Protein AF-A0AB73AG73-F1 (afdb_monomer_lite)

Secondary structure (DSSP, 8-state):
--GGGGTTTHHHHHHHHHHGGG-S--STTTSHHHHHHHHHHHHHHHT-HHHHHHHHHHHHHHHHT--TT---STTTSHHHHHHHHHHHHHTT-S--S-HHHHTHHHHHHHHTS-GGG-----TTTSHHHHHHHHHHHHHH-SS-S--HHHHHHHHHHHHHS-GGG--HHHHHHHHHHHHHHTT---------GGGG--HHHHTT---S----SSSSHHHHHHHHHH-

Radius of gyration: 17.88 Å; chains: 1; bounding box: 46×40×46 Å

InterPro domains:
  IPR007822 Lanthionine synthetase C-like [PF05147] (24-173)

Sequence (227 aa):
MDNSFYLEDAEIIKQLFLKSPHLQSNSLYKGKMGIVLFLYEFANLTQNDAFKRFASFLLDLLWEDIEMDSPINLALGLSGIGVGIELLSQRKFIDCNNTSELCFELNNQIMTQNIYRLTDYTFETGLSGIIYYVLIHIKNNRHHSFDKVFLSEIFEKCIQIDQAKLNEISKFYISYYLDYFKGEKNNNLNPQLSHFINKKSVKNLKSMDDMGLYEGIVGYLYLKYFL

Foldseek 3Di:
DDPVPCPVCVVLVVCCLVCQLVDLALACFFHLLVQLLLLLVVCVVVVPCVSLVSSVVSLVSSVVNDDLPAQCACGRGLLVSLVSLLSCVVVVSDPDPASQVVCQVSQVSSLVDQLLPFPDLDCGRGDLVNLLSVVSNVVSHVDHNDDPVSLVSLLVNLVPDDLVPDDPSSNVSSVVSNCVVVVNDDDDDDDDLLVQAPPVQLVVPPDQPGPTCHRHPSVVVCVVRPD

Structure (mmCIF, N/CA/C/O backbone):
data_AF-A0AB73AG73-F1
#
_entry.id   AF-A0AB73AG73-F1
#
loop_
_atom_site.group_PDB
_atom_site.id
_atom_site.type_symbol
_atom_site.label_atom_id
_atom_site.label_alt_id
_atom_site.label_comp_id
_atom_site.label_asym_id
_atom_site.label_entity_id
_atom_site.label_seq_id
_atom_site.pdbx_PDB_ins_code
_atom_site.Cartn_x
_atom_site.Cartn_y
_atom_site.Cartn_z
_atom_site.occupancy
_atom_site.B_iso_or_equiv
_atom_site.auth_seq_id
_atom_site.auth_comp_id
_atom_site.auth_asym_id
_atom_site.auth_atom_id
_atom_site.pdbx_PDB_model_num
ATOM 1 N N . MET A 1 1 ? 26.946 6.208 -16.325 1.00 49.31 1 MET A N 1
ATOM 2 C CA . MET A 1 1 ? 26.709 4.860 -15.769 1.00 49.31 1 MET A CA 1
ATOM 3 C C . MET A 1 1 ? 26.619 3.898 -16.933 1.00 49.31 1 MET A C 1
ATOM 5 O O . MET A 1 1 ? 26.121 4.294 -17.979 1.00 49.31 1 MET A O 1
ATOM 9 N N . ASP A 1 2 ? 27.203 2.716 -16.784 1.00 45.41 2 ASP A N 1
ATOM 10 C CA . ASP A 1 2 ? 27.385 1.751 -17.865 1.00 45.41 2 ASP A CA 1
ATOM 11 C C . ASP A 1 2 ? 26.035 1.116 -18.253 1.00 45.41 2 ASP A C 1
ATOM 13 O O . ASP A 1 2 ? 25.308 0.621 -17.392 1.00 45.41 2 ASP A O 1
ATOM 17 N N . ASN A 1 3 ? 25.675 1.150 -19.541 1.00 51.56 3 ASN A N 1
ATOM 18 C CA . ASN A 1 3 ? 24.404 0.613 -20.065 1.00 51.56 3 ASN A CA 1
ATOM 19 C C . ASN A 1 3 ? 24.296 -0.922 -19.934 1.00 51.56 3 ASN A C 1
ATOM 21 O O . ASN A 1 3 ? 23.278 -1.507 -20.297 1.00 51.56 3 ASN A O 1
ATOM 25 N N . SER A 1 4 ? 25.335 -1.576 -19.412 1.00 56.31 4 SER A N 1
ATOM 26 C CA . SER A 1 4 ? 25.414 -3.015 -19.166 1.00 56.31 4 SER A CA 1
ATOM 27 C C . SER A 1 4 ? 24.500 -3.505 -18.031 1.00 56.31 4 SER A C 1
ATOM 29 O O . SER A 1 4 ? 24.137 -4.678 -18.010 1.00 56.31 4 SER A O 1
ATOM 31 N N . PHE A 1 5 ? 24.071 -2.617 -17.126 1.00 56.50 5 PHE A N 1
ATOM 32 C CA . PHE A 1 5 ? 23.421 -2.975 -15.858 1.00 56.50 5 PHE A CA 1
ATOM 33 C C . PHE A 1 5 ? 21.995 -3.553 -15.974 1.00 56.50 5 PHE A C 1
ATOM 35 O O . PHE A 1 5 ? 21.602 -4.362 -15.143 1.00 56.50 5 PHE A O 1
ATOM 42 N N . TYR A 1 6 ? 21.222 -3.180 -17.002 1.00 62.97 6 TYR A N 1
ATOM 43 C CA . TYR A 1 6 ? 19.853 -3.685 -17.222 1.00 62.97 6 TYR A CA 1
ATOM 44 C C . TYR A 1 6 ? 19.747 -4.695 -18.373 1.00 62.97 6 TYR A C 1
ATOM 46 O O . TYR A 1 6 ? 18.656 -5.192 -18.636 1.00 62.97 6 TYR A O 1
ATOM 54 N N . LEU A 1 7 ? 20.850 -5.023 -19.064 1.00 61.94 7 LEU A N 1
ATOM 55 C CA . LEU A 1 7 ? 20.829 -6.004 -20.159 1.00 61.94 7 LEU A CA 1
ATOM 56 C C . LEU A 1 7 ? 20.411 -7.398 -19.672 1.00 61.94 7 LEU A C 1
ATOM 58 O O . LEU A 1 7 ? 19.708 -8.101 -20.393 1.00 61.94 7 LEU A O 1
ATOM 62 N N . GLU A 1 8 ? 20.788 -7.770 -18.445 1.00 72.56 8 GLU A N 1
ATOM 63 C CA . GLU A 1 8 ? 20.426 -9.064 -17.851 1.00 72.56 8 GLU A CA 1
ATOM 64 C C . GLU A 1 8 ? 18.918 -9.205 -17.609 1.00 72.56 8 GLU A C 1
ATOM 66 O O . GLU A 1 8 ? 18.360 -10.277 -17.825 1.00 72.56 8 GLU A O 1
ATOM 71 N N . ASP A 1 9 ? 18.247 -8.116 -17.219 1.00 85.38 9 ASP A N 1
ATOM 72 C CA . ASP A 1 9 ? 16.807 -8.111 -16.929 1.00 85.38 9 ASP A CA 1
ATOM 73 C C . ASP A 1 9 ? 15.985 -7.451 -18.049 1.00 85.38 9 ASP A C 1
ATOM 75 O O . ASP A 1 9 ? 14.794 -7.189 -17.873 1.00 85.38 9 ASP A O 1
ATOM 79 N N . ALA A 1 10 ? 16.588 -7.180 -19.212 1.00 84.94 10 ALA A N 1
ATOM 80 C CA . ALA A 1 10 ? 15.948 -6.441 -20.300 1.00 84.94 10 ALA A CA 1
ATOM 81 C C . ALA A 1 10 ? 14.655 -7.115 -20.778 1.00 84.94 10 ALA A C 1
ATOM 83 O O . ALA A 1 10 ? 13.670 -6.435 -21.064 1.00 84.94 10 ALA A O 1
ATOM 84 N N . GLU A 1 11 ? 14.629 -8.450 -20.817 1.00 87.25 11 GLU A N 1
ATOM 85 C CA . GLU A 1 11 ? 13.427 -9.204 -21.180 1.00 87.25 11 GLU A CA 1
ATOM 86 C C . GLU A 1 11 ? 12.342 -9.103 -20.096 1.00 87.25 11 GLU A C 1
ATOM 88 O O . GLU A 1 11 ? 11.171 -8.929 -20.422 1.00 87.25 11 GLU A O 1
ATOM 93 N N . ILE A 1 12 ? 12.716 -9.118 -18.812 1.00 89.06 12 ILE A N 1
ATOM 94 C CA . ILE A 1 12 ? 11.774 -8.949 -17.693 1.00 89.06 12 ILE A CA 1
ATOM 95 C C . ILE A 1 12 ? 11.160 -7.546 -17.733 1.00 89.06 12 ILE A C 1
ATOM 97 O O . ILE A 1 12 ? 9.942 -7.391 -17.651 1.00 89.06 12 ILE A O 1
ATOM 101 N N . ILE A 1 13 ? 11.994 -6.521 -17.915 1.00 90.56 13 ILE A N 1
ATOM 102 C CA . ILE A 1 13 ? 11.563 -5.125 -18.033 1.00 90.56 13 ILE A CA 1
ATOM 103 C C . ILE A 1 13 ? 10.651 -4.954 -19.253 1.00 90.56 13 ILE A C 1
ATOM 105 O O . ILE A 1 13 ? 9.591 -4.341 -19.154 1.00 90.56 13 ILE A O 1
ATOM 109 N N . LYS A 1 14 ? 11.008 -5.543 -20.398 1.00 90.31 14 LYS A N 1
ATOM 110 C CA . LYS A 1 14 ? 10.166 -5.529 -21.598 1.00 90.31 14 LYS A CA 1
ATOM 111 C C . LYS A 1 14 ? 8.811 -6.191 -21.347 1.00 90.31 14 LYS A C 1
ATOM 113 O O . LYS A 1 14 ? 7.788 -5.640 -21.745 1.00 90.31 14 LYS A O 1
ATOM 118 N N . GLN A 1 15 ? 8.772 -7.341 -20.676 1.00 90.19 15 GLN A N 1
ATOM 119 C CA . GLN A 1 15 ? 7.507 -7.987 -20.322 1.00 90.19 15 GLN A CA 1
ATOM 120 C C . GLN A 1 15 ? 6.671 -7.137 -19.370 1.00 90.19 15 GLN A C 1
ATOM 122 O O . GLN A 1 15 ? 5.459 -7.058 -19.552 1.00 90.19 15 GLN A O 1
ATOM 127 N N . LEU A 1 16 ? 7.303 -6.463 -18.408 1.00 91.94 16 LEU A N 1
ATOM 128 C CA . LEU A 1 16 ? 6.627 -5.523 -17.523 1.00 91.94 16 LEU A CA 1
ATOM 129 C C . LEU A 1 16 ? 5.984 -4.385 -18.327 1.00 91.94 16 LEU A C 1
ATOM 131 O O . LEU A 1 16 ? 4.817 -4.080 -18.102 1.00 91.94 16 LEU A O 1
ATOM 135 N N . PHE A 1 17 ? 6.673 -3.827 -19.326 1.00 93.12 17 PHE A N 1
ATOM 136 C CA . PHE A 1 17 ? 6.106 -2.807 -20.219 1.00 93.12 17 PHE A CA 1
ATOM 137 C C . PHE A 1 17 ? 4.923 -3.324 -21.045 1.00 93.12 17 PHE A C 1
ATOM 139 O O . PHE A 1 17 ? 3.929 -2.626 -21.209 1.00 93.12 17 PHE A O 1
ATOM 146 N N . LEU A 1 18 ? 5.018 -4.551 -21.559 1.00 93.31 18 LEU A N 1
ATOM 147 C CA . LEU A 1 18 ? 3.980 -5.133 -22.411 1.00 93.31 18 LEU A CA 1
ATOM 148 C C . LEU A 1 18 ? 2.738 -5.569 -21.628 1.00 93.31 18 LEU A C 1
ATOM 150 O O . LEU A 1 18 ? 1.628 -5.457 -22.135 1.00 93.31 18 LEU A O 1
ATOM 154 N N . LYS A 1 19 ? 2.911 -6.105 -20.417 1.00 93.62 19 LYS A N 1
ATOM 155 C CA . LYS A 1 19 ? 1.828 -6.747 -19.662 1.00 93.62 19 LYS A CA 1
ATOM 156 C C . LYS A 1 19 ? 1.176 -5.820 -18.630 1.00 93.62 19 LYS A C 1
ATOM 158 O O . LYS A 1 19 ? -0.009 -5.988 -18.355 1.00 93.62 19 LYS A O 1
ATOM 163 N N . SER A 1 20 ? 1.907 -4.857 -18.058 1.00 95.06 20 SER A N 1
ATOM 164 C CA . SER A 1 20 ? 1.375 -3.992 -16.988 1.00 95.06 20 SER A CA 1
ATOM 165 C C . SER A 1 20 ? 0.158 -3.137 -17.373 1.00 95.06 20 SER A C 1
ATOM 167 O O . SER A 1 20 ? -0.729 -3.028 -16.524 1.00 95.06 20 SER A O 1
ATOM 169 N N . PRO A 1 21 ? 0.009 -2.611 -18.611 1.00 95.69 21 PRO A N 1
ATOM 170 C CA . PRO A 1 21 ? -1.198 -1.867 -18.982 1.00 95.69 21 PRO A CA 1
ATOM 171 C C . PRO A 1 21 ? -2.462 -2.736 -18.966 1.00 95.69 21 PRO A C 1
ATOM 173 O O . PRO A 1 21 ? -3.561 -2.225 -18.802 1.00 95.69 21 PRO A O 1
ATOM 176 N N . HIS A 1 22 ? -2.308 -4.056 -19.109 1.00 94.00 22 HIS A N 1
ATOM 177 C CA . HIS A 1 22 ? -3.404 -5.025 -19.147 1.00 94.00 22 HIS A CA 1
ATOM 178 C C . HIS A 1 22 ? -3.679 -5.686 -17.789 1.00 94.00 22 HIS A C 1
ATOM 180 O O . HIS A 1 22 ? -4.488 -6.612 -17.704 1.00 94.00 22 HIS A O 1
ATOM 186 N N . LEU A 1 23 ? -3.003 -5.253 -16.719 1.00 93.00 23 LEU A N 1
ATOM 187 C CA . LEU A 1 23 ? -3.296 -5.740 -15.377 1.00 93.00 23 LEU A CA 1
ATOM 188 C C . LEU A 1 23 ? -4.670 -5.256 -14.917 1.00 93.00 23 LEU A C 1
ATOM 190 O O . LEU A 1 23 ? -4.944 -4.060 -14.905 1.00 93.00 23 LEU A O 1
ATOM 194 N N . GLN A 1 24 ? -5.496 -6.198 -14.464 1.00 90.94 24 GLN A N 1
ATOM 195 C CA . GLN A 1 24 ? -6.798 -5.886 -13.871 1.00 90.94 24 GLN A CA 1
ATOM 196 C C . GLN A 1 24 ? -6.657 -5.207 -12.505 1.00 90.94 24 GLN A C 1
ATOM 198 O O . GLN A 1 24 ? -7.443 -4.338 -12.159 1.00 90.94 24 GLN A O 1
ATOM 203 N N . SER A 1 25 ? -5.649 -5.592 -11.716 1.00 93.12 25 SER A N 1
ATOM 204 C CA . SER A 1 25 ? -5.441 -4.995 -10.397 1.00 93.12 25 SER A CA 1
ATOM 205 C C . SER A 1 25 ? -4.722 -3.652 -10.499 1.00 93.12 25 SER A C 1
ATOM 207 O O . SER A 1 25 ? -3.644 -3.550 -11.089 1.00 93.12 25 SER A O 1
ATOM 209 N N . ASN A 1 26 ? -5.262 -2.651 -9.811 1.00 95.50 26 ASN A N 1
ATOM 210 C CA . ASN A 1 26 ? -4.639 -1.343 -9.595 1.00 95.50 26 ASN A CA 1
ATOM 211 C C . ASN A 1 26 ? -3.872 -1.251 -8.269 1.00 95.50 26 ASN A C 1
ATOM 213 O O . ASN A 1 26 ? -3.260 -0.233 -7.957 1.00 95.50 26 ASN A O 1
ATOM 217 N N . SER A 1 27 ? -3.877 -2.319 -7.477 1.00 96.50 27 SER A N 1
ATOM 218 C CA . SER A 1 27 ? -3.423 -2.264 -6.096 1.00 96.50 27 SER A CA 1
ATOM 219 C C . SER A 1 27 ? -1.917 -2.098 -5.899 1.00 96.50 27 SER A C 1
ATOM 221 O O . SER A 1 27 ? -1.105 -2.339 -6.793 1.00 96.50 27 SER A O 1
ATOM 223 N N . LEU A 1 28 ? -1.533 -1.767 -4.663 1.00 97.75 28 LEU A N 1
ATOM 224 C CA . LEU A 1 28 ? -0.135 -1.656 -4.253 1.00 97.75 28 LEU A CA 1
ATOM 225 C C . LEU A 1 28 ? 0.618 -2.992 -4.357 1.00 97.75 28 LEU A C 1
ATOM 227 O O . LEU A 1 28 ? 1.726 -3.029 -4.883 1.00 97.75 28 LEU A O 1
ATOM 231 N N . TYR A 1 29 ? 0.043 -4.096 -3.861 1.00 97.31 29 TYR A N 1
ATOM 232 C CA . TYR A 1 29 ? 0.787 -5.360 -3.742 1.00 97.31 29 TYR A CA 1
ATOM 233 C C . TYR A 1 29 ? 0.864 -6.145 -5.045 1.00 97.31 29 TYR A C 1
ATOM 235 O O . TYR A 1 29 ? 1.877 -6.799 -5.292 1.00 97.31 29 TYR A O 1
ATOM 243 N N . LYS A 1 30 ? -0.202 -6.122 -5.851 1.00 95.38 30 LYS A N 1
ATOM 244 C CA . LYS A 1 30 ? -0.359 -6.999 -7.023 1.00 95.38 30 LYS A CA 1
ATOM 245 C C . LYS A 1 30 ? -0.744 -6.258 -8.302 1.00 95.38 30 LYS A C 1
ATOM 247 O O . LYS A 1 30 ? -1.036 -6.904 -9.302 1.00 95.38 30 LYS A O 1
ATOM 252 N N . GLY A 1 31 ? -0.799 -4.932 -8.265 1.00 95.50 31 GLY A N 1
ATOM 253 C CA . GLY A 1 31 ? -1.341 -4.134 -9.352 1.00 95.50 31 GLY A CA 1
ATOM 254 C C . GLY A 1 31 ? -0.420 -3.037 -9.859 1.00 95.50 31 GLY A C 1
ATOM 255 O O . GLY A 1 31 ? 0.759 -2.952 -9.497 1.00 95.50 31 GLY A O 1
ATOM 256 N N . LYS A 1 32 ? -0.998 -2.193 -10.720 1.00 97.25 32 LYS A N 1
ATOM 257 C CA . LYS A 1 32 ? -0.298 -1.103 -11.411 1.00 97.25 32 LYS A CA 1
ATOM 258 C C . LYS A 1 32 ? 0.430 -0.161 -10.438 1.00 97.25 32 LYS A C 1
ATOM 260 O O . LYS A 1 32 ? 1.557 0.217 -10.734 1.00 97.25 32 LYS A O 1
ATOM 265 N N . MET A 1 33 ? -0.121 0.143 -9.253 1.00 97.75 33 MET A N 1
ATOM 266 C CA . MET A 1 33 ? 0.516 1.072 -8.301 1.00 97.75 33 MET A CA 1
ATOM 267 C C . MET A 1 33 ? 1.915 0.617 -7.854 1.00 97.75 33 MET A C 1
ATOM 269 O O . MET A 1 33 ? 2.854 1.412 -7.835 1.00 97.75 33 MET A O 1
ATOM 273 N N . GLY A 1 34 ? 2.087 -0.668 -7.527 1.00 97.81 34 GLY A N 1
ATOM 274 C CA . GLY A 1 34 ? 3.399 -1.198 -7.142 1.00 97.81 34 GLY A CA 1
ATOM 275 C C . GLY A 1 34 ? 4.435 -1.078 -8.266 1.00 97.81 34 GLY A C 1
ATOM 276 O O . GLY A 1 34 ? 5.589 -0.721 -8.022 1.00 97.81 34 GLY A O 1
ATOM 277 N N . ILE A 1 35 ? 3.998 -1.312 -9.508 1.00 97.62 35 ILE A N 1
ATOM 278 C CA . ILE A 1 35 ? 4.816 -1.163 -10.718 1.00 97.62 35 ILE A CA 1
ATOM 279 C C . ILE A 1 35 ? 5.187 0.306 -10.952 1.00 97.62 35 ILE A C 1
ATOM 281 O O . ILE A 1 35 ? 6.353 0.599 -11.205 1.00 97.62 35 ILE A O 1
ATOM 285 N N . VAL A 1 36 ? 4.226 1.227 -10.828 1.00 98.19 36 VAL A N 1
ATOM 286 C CA . VAL A 1 36 ? 4.437 2.677 -10.965 1.00 98.19 36 VAL A CA 1
ATOM 287 C C . VAL A 1 36 ? 5.522 3.156 -10.001 1.00 98.19 36 VAL A C 1
ATOM 289 O O . VAL A 1 36 ? 6.481 3.802 -10.426 1.00 98.19 36 VAL A O 1
ATOM 292 N N . LEU A 1 37 ? 5.415 2.790 -8.720 1.00 97.94 37 LEU A N 1
ATOM 293 C CA . LEU A 1 37 ? 6.388 3.168 -7.691 1.00 97.94 37 LEU A CA 1
ATOM 294 C C . LEU A 1 37 ? 7.799 2.674 -8.031 1.00 97.94 37 LEU A C 1
ATOM 296 O O . LEU A 1 37 ? 8.758 3.441 -7.955 1.00 97.94 37 LEU A O 1
ATOM 300 N N . PHE A 1 38 ? 7.924 1.416 -8.460 1.00 97.19 38 PHE A N 1
ATOM 301 C CA . PHE A 1 38 ? 9.202 0.870 -8.908 1.00 97.19 38 PHE A CA 1
ATOM 302 C C . PHE A 1 38 ? 9.748 1.601 -10.137 1.00 97.19 38 PHE A C 1
ATOM 304 O O . PHE A 1 38 ? 10.923 1.952 -10.156 1.00 97.19 38 PHE A O 1
ATOM 311 N N . LEU A 1 39 ? 8.922 1.848 -11.157 1.00 97.12 39 LEU A N 1
ATOM 312 C CA . LEU A 1 39 ? 9.369 2.473 -12.402 1.00 97.12 39 LEU A CA 1
ATOM 313 C C . LEU A 1 39 ? 9.855 3.907 -12.198 1.00 97.12 39 LEU A C 1
ATOM 315 O O . LEU A 1 39 ? 10.822 4.296 -12.847 1.00 97.12 39 LEU A O 1
ATOM 319 N N . TYR A 1 40 ? 9.244 4.681 -11.298 1.00 97.50 40 TYR A N 1
ATOM 320 C CA . TYR A 1 40 ? 9.758 6.008 -10.954 1.00 97.50 40 TYR A CA 1
ATOM 321 C C . TYR A 1 40 ? 11.119 5.941 -10.252 1.00 97.50 40 TYR A C 1
ATOM 323 O O . TYR A 1 40 ? 12.041 6.659 -10.648 1.00 97.50 40 TYR A O 1
ATOM 331 N N . GLU A 1 41 ? 11.281 5.053 -9.265 1.00 95.69 41 GLU A N 1
ATOM 332 C CA . GLU A 1 41 ? 12.579 4.835 -8.607 1.00 95.69 41 GLU A CA 1
ATOM 333 C C . GLU A 1 41 ? 13.628 4.353 -9.629 1.00 95.69 41 GLU A C 1
ATOM 335 O O . GLU A 1 41 ? 14.764 4.830 -9.648 1.00 95.69 41 GLU A O 1
ATOM 340 N N . PHE A 1 42 ? 13.243 3.464 -10.550 1.00 94.56 42 PHE A N 1
ATOM 341 C CA . PHE A 1 42 ? 14.119 2.930 -11.593 1.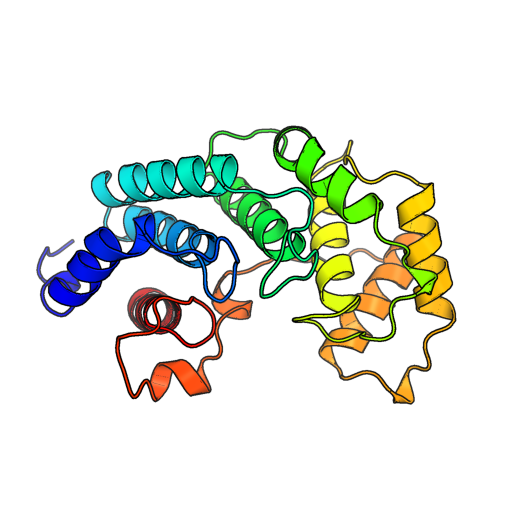00 94.56 42 PHE A CA 1
ATOM 342 C C . PHE A 1 42 ? 14.486 3.970 -12.655 1.00 94.56 42 PHE A C 1
ATOM 344 O O . PHE A 1 42 ? 15.636 4.025 -13.096 1.00 94.56 42 PHE A O 1
ATOM 351 N N . ALA A 1 43 ? 13.556 4.852 -13.025 1.00 94.94 43 ALA A N 1
ATOM 352 C CA . ALA A 1 43 ? 13.829 5.999 -13.885 1.00 94.94 43 ALA A CA 1
ATOM 353 C C . ALA A 1 43 ? 14.867 6.926 -13.249 1.00 94.94 43 ALA A C 1
ATOM 355 O O . ALA A 1 43 ? 15.805 7.355 -13.918 1.00 94.94 43 ALA A O 1
ATOM 356 N N . ASN A 1 44 ? 14.733 7.191 -11.947 1.00 94.12 44 ASN A N 1
ATOM 357 C CA . ASN A 1 44 ? 15.677 8.014 -11.201 1.00 94.12 44 ASN A CA 1
ATOM 358 C C . ASN A 1 44 ? 17.053 7.338 -11.065 1.00 94.12 44 ASN A C 1
ATOM 360 O O . ASN A 1 44 ? 18.079 7.998 -11.195 1.00 94.12 44 ASN A O 1
ATOM 364 N N . LEU A 1 45 ? 17.107 6.019 -10.867 1.00 93.50 45 LEU A N 1
ATOM 365 C CA . LEU A 1 45 ? 18.373 5.280 -10.835 1.00 93.50 45 LEU A CA 1
ATOM 366 C C . LEU A 1 45 ? 19.095 5.316 -12.191 1.00 93.50 45 LEU A C 1
ATOM 368 O O . LEU A 1 45 ? 20.294 5.573 -12.257 1.00 93.50 45 LEU A O 1
ATOM 372 N N . THR A 1 46 ? 18.364 5.050 -13.274 1.00 91.62 46 THR A N 1
ATOM 373 C CA . THR A 1 46 ? 18.928 4.902 -14.627 1.00 91.62 46 THR A CA 1
ATOM 374 C C . THR A 1 46 ? 19.069 6.220 -15.385 1.00 91.62 46 THR A C 1
ATOM 376 O O . THR A 1 46 ? 19.719 6.247 -16.429 1.00 91.62 46 THR A O 1
ATOM 379 N N . GLN A 1 47 ? 18.468 7.303 -14.879 1.00 92.88 47 GLN A N 1
ATOM 380 C CA . GLN A 1 47 ? 18.349 8.597 -15.562 1.00 92.88 47 GLN A CA 1
ATOM 381 C C . GLN A 1 47 ? 17.711 8.467 -16.957 1.00 92.88 47 GLN A C 1
ATOM 383 O O . GLN A 1 47 ? 18.060 9.186 -17.893 1.00 92.88 47 GLN A O 1
ATOM 388 N N . ASN A 1 48 ? 16.780 7.518 -17.109 1.00 91.00 48 ASN A N 1
ATOM 389 C CA . ASN A 1 48 ? 16.089 7.256 -18.365 1.00 91.00 48 ASN A CA 1
ATOM 390 C C . ASN A 1 48 ? 14.612 7.659 -18.272 1.00 91.00 48 ASN A C 1
ATOM 392 O O . ASN A 1 48 ? 13.777 6.961 -17.689 1.00 91.00 48 ASN A O 1
ATOM 396 N N . ASP A 1 49 ? 14.286 8.766 -18.937 1.00 92.88 49 ASP A N 1
ATOM 397 C CA . ASP A 1 49 ? 12.938 9.335 -18.979 1.00 92.88 49 ASP A CA 1
ATOM 398 C C . ASP A 1 49 ? 11.879 8.407 -19.585 1.00 92.88 49 ASP A C 1
ATOM 400 O O . ASP A 1 49 ? 10.688 8.623 -19.361 1.00 92.88 49 ASP A O 1
ATOM 404 N N . ALA A 1 50 ? 12.256 7.378 -20.351 1.00 93.38 50 ALA A N 1
ATOM 405 C CA . ALA A 1 50 ? 11.286 6.422 -20.878 1.00 93.38 50 ALA A CA 1
ATOM 406 C C . ALA A 1 50 ? 10.558 5.678 -19.748 1.00 93.38 50 ALA A C 1
ATOM 408 O O . ALA A 1 50 ? 9.340 5.524 -19.820 1.00 93.38 50 ALA A O 1
ATOM 409 N N . PHE A 1 51 ? 11.273 5.295 -18.682 1.00 95.62 51 PHE A N 1
ATOM 410 C CA . PHE A 1 51 ? 10.663 4.673 -17.503 1.00 95.62 51 PHE A CA 1
ATOM 411 C C . PHE A 1 51 ? 9.734 5.643 -16.780 1.00 95.62 51 PHE A C 1
ATOM 413 O O . PHE A 1 51 ? 8.627 5.259 -16.418 1.00 95.62 51 PHE A O 1
ATOM 420 N N . LYS A 1 52 ? 10.136 6.914 -16.647 1.00 96.00 52 LYS A N 1
ATOM 421 C CA . LYS A 1 52 ? 9.305 7.954 -16.028 1.00 96.00 52 LYS A CA 1
ATOM 422 C C . LYS A 1 52 ? 8.010 8.182 -16.812 1.00 96.00 52 LYS A C 1
ATOM 424 O O . LYS A 1 52 ? 6.937 8.193 -16.221 1.00 96.00 52 LYS A O 1
ATOM 429 N N . ARG A 1 53 ? 8.099 8.328 -18.139 1.00 96.94 53 ARG A N 1
ATOM 430 C CA . ARG A 1 53 ? 6.928 8.502 -19.017 1.00 96.94 53 ARG A CA 1
ATOM 431 C C . ARG A 1 53 ? 5.984 7.308 -18.944 1.00 96.94 53 ARG A C 1
ATOM 433 O O . ARG A 1 53 ? 4.775 7.496 -18.891 1.00 96.94 53 ARG A O 1
ATOM 440 N N . PHE A 1 54 ? 6.532 6.096 -18.917 1.00 97.44 54 PHE A N 1
ATOM 441 C CA . PHE A 1 54 ? 5.724 4.888 -18.801 1.00 97.44 54 PHE A CA 1
ATOM 442 C C . PHE A 1 54 ? 5.074 4.751 -17.415 1.00 97.44 54 PHE A C 1
ATOM 444 O O . PHE A 1 54 ? 3.910 4.377 -17.329 1.00 97.44 54 PHE A O 1
ATOM 451 N N . ALA A 1 55 ? 5.778 5.123 -16.340 1.00 97.75 55 ALA A N 1
ATOM 452 C CA . ALA A 1 55 ? 5.211 5.178 -14.992 1.00 97.75 55 ALA A CA 1
ATOM 453 C C . ALA A 1 55 ? 4.042 6.171 -14.904 1.00 97.75 55 ALA A C 1
ATOM 455 O O . ALA A 1 55 ? 2.998 5.819 -14.367 1.00 97.75 55 ALA A O 1
ATOM 456 N N . SER A 1 56 ? 4.195 7.372 -15.479 1.00 97.06 56 SER A N 1
ATOM 457 C CA . SER A 1 56 ? 3.110 8.357 -15.585 1.00 97.06 56 SER A CA 1
ATOM 458 C C . SER A 1 56 ? 1.911 7.797 -16.350 1.00 97.06 56 SER A C 1
ATOM 460 O O . SER A 1 56 ? 0.801 7.844 -15.844 1.00 97.06 56 SER A O 1
ATOM 462 N N . PHE A 1 57 ? 2.140 7.181 -1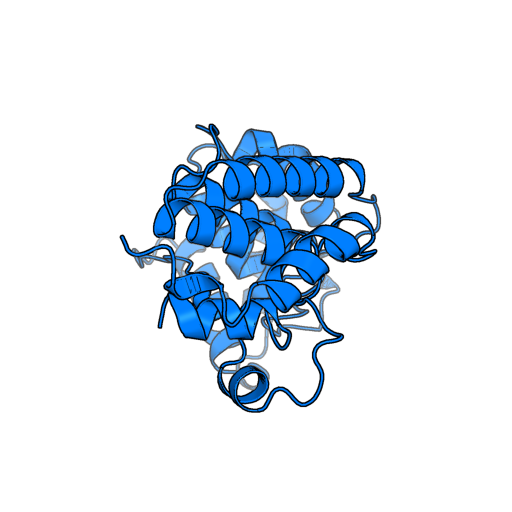7.513 1.00 97.50 57 PHE A N 1
ATOM 463 C CA . PHE A 1 57 ? 1.074 6.550 -18.294 1.00 97.50 57 PHE A CA 1
ATOM 464 C C . PHE A 1 57 ? 0.318 5.465 -17.506 1.00 97.50 57 PHE A C 1
ATOM 466 O O . PHE A 1 57 ? -0.907 5.416 -17.537 1.00 97.50 57 PHE A O 1
ATOM 473 N N . LEU A 1 58 ? 1.030 4.602 -16.774 1.00 97.62 58 LEU A N 1
ATOM 474 C CA . LEU A 1 58 ? 0.390 3.588 -15.930 1.00 97.62 58 LEU A CA 1
ATOM 475 C C . LEU A 1 58 ? -0.372 4.191 -14.748 1.00 97.62 58 LEU A C 1
ATOM 477 O O . LEU A 1 58 ? -1.360 3.602 -14.315 1.00 97.62 58 LEU A O 1
ATOM 481 N N . LEU A 1 59 ? 0.098 5.316 -14.206 1.00 97.19 59 LEU A N 1
ATOM 482 C CA . LEU A 1 59 ? -0.590 6.030 -13.137 1.00 97.19 59 LEU A CA 1
ATOM 483 C C . LEU A 1 59 ? -1.902 6.644 -13.639 1.00 97.19 59 LEU A C 1
ATOM 485 O O . LEU A 1 59 ? -2.908 6.522 -12.946 1.00 97.19 59 LEU A O 1
ATOM 489 N N . ASP A 1 60 ? -1.904 7.221 -14.843 1.00 95.88 60 ASP A N 1
ATOM 490 C CA . ASP A 1 60 ? -3.111 7.757 -15.482 1.00 95.88 60 ASP A CA 1
ATOM 491 C C . ASP A 1 60 ? -4.136 6.637 -15.728 1.00 95.88 60 ASP A C 1
ATOM 493 O O . ASP A 1 60 ? -5.278 6.742 -15.284 1.00 95.88 60 ASP A O 1
ATOM 497 N N . LEU A 1 61 ? -3.706 5.510 -16.316 1.00 95.94 61 LEU A N 1
ATOM 498 C CA . LEU A 1 61 ? -4.564 4.330 -16.504 1.00 95.94 61 LEU A CA 1
ATOM 499 C C . LEU A 1 61 ? -5.133 3.802 -15.185 1.00 95.94 61 LEU A C 1
ATOM 501 O O . LEU A 1 61 ? -6.303 3.446 -15.102 1.00 95.94 61 LEU A O 1
ATOM 505 N N . LEU A 1 62 ? -4.298 3.727 -14.144 1.00 94.81 62 LEU A N 1
ATOM 506 C CA . LEU A 1 62 ? -4.748 3.308 -12.822 1.00 94.81 62 LEU A CA 1
ATOM 507 C C . LEU A 1 62 ? -5.872 4.208 -12.313 1.00 94.81 62 LEU A C 1
ATOM 509 O O . LEU A 1 62 ? -6.800 3.694 -11.697 1.00 94.81 62 LEU A O 1
ATOM 513 N N . TRP A 1 63 ? -5.758 5.521 -12.525 1.00 91.50 63 TRP A N 1
ATOM 514 C CA . TRP A 1 63 ? -6.712 6.503 -12.022 1.00 91.50 63 TRP A CA 1
ATOM 515 C C . TRP A 1 63 ? -8.050 6.438 -12.762 1.00 91.50 63 TRP A C 1
ATOM 517 O O . TRP A 1 63 ? -9.101 6.526 -12.133 1.00 91.50 63 TRP A O 1
ATOM 527 N N . GLU A 1 64 ? -8.012 6.217 -14.078 1.00 91.94 64 GLU A N 1
ATOM 528 C CA . GLU A 1 64 ? -9.203 6.006 -14.912 1.00 91.94 64 GLU A CA 1
ATOM 529 C C . GLU A 1 64 ? -9.966 4.718 -14.545 1.00 91.94 64 GLU A C 1
ATOM 531 O O . GLU A 1 64 ? -11.187 4.665 -14.681 1.00 91.94 64 GLU A O 1
ATOM 536 N N . ASP A 1 65 ? -9.258 3.709 -14.031 1.00 90.31 65 ASP A N 1
ATOM 537 C CA . ASP A 1 65 ? -9.790 2.384 -13.691 1.00 90.31 65 ASP A CA 1
ATOM 538 C C . ASP A 1 65 ? -10.253 2.253 -12.211 1.00 90.31 65 ASP A C 1
ATOM 540 O O . ASP A 1 65 ? -10.499 1.137 -11.742 1.00 90.31 65 ASP A O 1
ATOM 544 N N . ILE A 1 66 ? -10.318 3.329 -11.411 1.00 88.94 66 ILE A N 1
ATOM 545 C CA . ILE A 1 66 ? -10.788 3.229 -10.011 1.00 88.94 66 ILE A CA 1
ATOM 546 C C . ILE A 1 66 ? -12.318 3.084 -9.965 1.00 88.94 66 ILE A C 1
ATOM 548 O O . ILE A 1 66 ? -13.061 4.000 -10.309 1.00 88.94 66 ILE A O 1
ATOM 552 N N . GLU A 1 67 ? -12.796 1.939 -9.473 1.00 87.38 67 GLU A N 1
ATOM 553 C CA . GLU A 1 67 ? -14.227 1.621 -9.359 1.00 87.38 67 GLU A CA 1
ATOM 554 C C . GLU A 1 67 ? -14.806 1.994 -7.980 1.00 87.38 67 GLU A C 1
ATOM 556 O O . GLU A 1 67 ? -14.112 1.907 -6.960 1.00 87.38 67 GLU A O 1
ATOM 561 N N . MET A 1 68 ? -16.105 2.331 -7.918 1.00 82.00 68 MET A N 1
ATOM 562 C CA . MET A 1 68 ? -16.813 2.720 -6.678 1.00 82.00 68 MET A CA 1
ATOM 563 C C . MET A 1 68 ? -16.870 1.624 -5.597 1.00 82.00 68 MET A C 1
ATOM 565 O O . MET A 1 68 ? -17.072 1.929 -4.422 1.00 82.00 68 MET A O 1
ATOM 569 N N . ASP A 1 69 ? -16.700 0.356 -5.957 1.00 84.44 69 ASP A N 1
ATOM 570 C CA . ASP A 1 69 ? -16.702 -0.801 -5.055 1.00 84.44 69 ASP A CA 1
ATOM 571 C C . ASP A 1 69 ? -15.307 -1.415 -4.861 1.00 84.44 69 ASP A C 1
ATOM 573 O O . ASP A 1 69 ? -15.171 -2.489 -4.265 1.00 84.44 69 ASP A O 1
ATOM 577 N N . SER A 1 70 ? -14.261 -0.696 -5.286 1.00 91.00 70 SER A N 1
ATOM 578 C CA . SER A 1 70 ? -12.872 -1.059 -5.018 1.00 91.00 70 SER A CA 1
ATOM 579 C C . SER A 1 70 ? -12.669 -1.374 -3.529 1.00 91.00 70 SER A C 1
ATOM 581 O O . SER A 1 70 ? -13.108 -0.604 -2.664 1.00 91.00 70 SER A O 1
ATOM 583 N N . PRO A 1 71 ? -11.959 -2.467 -3.183 1.00 94.00 71 PRO A N 1
ATOM 584 C CA . PRO A 1 71 ? -11.606 -2.744 -1.800 1.00 94.00 71 PRO A CA 1
ATOM 585 C C . PRO A 1 71 ? -10.888 -1.543 -1.185 1.00 94.00 71 PRO A C 1
ATOM 587 O O . PRO A 1 71 ? -10.080 -0.894 -1.837 1.00 94.00 71 PRO A O 1
ATOM 590 N N . ILE A 1 72 ? -11.115 -1.262 0.093 1.00 96.19 72 ILE A N 1
ATOM 591 C CA . ILE A 1 72 ? -10.485 -0.103 0.750 1.00 96.19 72 ILE A CA 1
ATOM 592 C C . ILE A 1 72 ? -9.128 -0.424 1.385 1.00 96.19 72 ILE A C 1
ATOM 594 O O . ILE A 1 72 ? -8.447 0.477 1.864 1.00 96.19 72 ILE A O 1
ATOM 598 N N . ASN A 1 73 ? -8.748 -1.702 1.447 1.00 97.19 73 ASN A N 1
ATOM 599 C CA . ASN A 1 73 ? -7.588 -2.162 2.209 1.00 97.19 73 ASN A CA 1
ATOM 600 C C . ASN A 1 73 ? -6.238 -1.741 1.598 1.00 97.19 73 ASN A C 1
ATOM 602 O O . ASN A 1 73 ? -6.168 -1.160 0.517 1.00 97.19 73 ASN A O 1
ATOM 606 N N . LEU A 1 74 ? -5.150 -2.027 2.313 1.00 97.88 74 LEU A N 1
ATOM 607 C CA . LEU A 1 74 ? -3.804 -1.628 1.910 1.00 97.88 74 LEU A CA 1
ATOM 608 C C . LEU A 1 74 ? -3.258 -2.478 0.754 1.00 97.88 74 LEU A C 1
ATOM 610 O O . LEU A 1 74 ? -2.695 -1.950 -0.198 1.00 97.88 74 LEU A O 1
ATOM 614 N N . ALA A 1 75 ? -3.382 -3.802 0.831 1.00 97.88 75 ALA A N 1
ATOM 615 C CA . ALA A 1 75 ? -2.720 -4.693 -0.118 1.00 97.88 75 ALA A CA 1
ATOM 616 C C . ALA A 1 75 ? -3.340 -4.616 -1.520 1.00 97.88 75 ALA A C 1
ATOM 618 O O . ALA A 1 75 ? -2.639 -4.540 -2.538 1.00 97.88 75 ALA A O 1
ATOM 619 N N . LEU A 1 76 ? -4.669 -4.663 -1.571 1.00 96.50 76 LEU A N 1
ATOM 620 C CA . LEU A 1 76 ? -5.462 -4.832 -2.784 1.00 96.50 76 LEU A CA 1
ATOM 621 C C . LEU A 1 76 ? -6.380 -3.641 -3.089 1.00 96.50 76 LEU A C 1
ATOM 623 O O . LEU A 1 76 ? -7.122 -3.703 -4.061 1.00 96.50 76 LEU A O 1
ATOM 627 N N . GLY A 1 77 ? -6.328 -2.577 -2.286 1.00 96.56 77 GLY A N 1
ATOM 628 C CA . GLY A 1 77 ? -7.353 -1.545 -2.290 1.00 96.56 77 GLY A CA 1
ATOM 629 C C . GLY A 1 77 ? -6.875 -0.096 -2.296 1.00 96.56 77 GLY A C 1
ATOM 630 O O . GLY A 1 77 ? -5.689 0.207 -2.460 1.00 96.56 77 GLY A O 1
ATOM 631 N N . LEU A 1 78 ? -7.842 0.799 -2.088 1.00 97.62 78 LEU A N 1
ATOM 632 C CA . LEU A 1 78 ? -7.693 2.252 -2.137 1.00 97.62 78 LEU A CA 1
ATOM 633 C C . LEU A 1 78 ? -6.657 2.785 -1.149 1.00 97.62 78 LEU A C 1
ATOM 635 O O . LEU A 1 78 ? -5.873 3.651 -1.520 1.00 97.62 78 LEU A O 1
ATOM 639 N N . SER A 1 79 ? -6.584 2.249 0.075 1.00 97.81 79 SER A N 1
ATOM 640 C CA . SER A 1 79 ? -5.565 2.693 1.040 1.00 97.81 79 SER A CA 1
ATOM 641 C C . SER A 1 79 ? -4.147 2.437 0.521 1.00 97.81 79 SER A C 1
ATOM 643 O O . SER A 1 79 ? -3.248 3.240 0.753 1.00 97.81 79 SER A O 1
ATOM 645 N N . GLY A 1 80 ? -3.934 1.344 -0.221 1.00 97.94 80 GLY A N 1
ATOM 646 C CA . GLY A 1 80 ? -2.654 1.056 -0.872 1.00 97.94 80 GLY A CA 1
ATOM 647 C C . GLY A 1 80 ? -2.318 2.032 -1.991 1.00 97.94 80 GLY A C 1
ATOM 648 O O . GLY A 1 80 ? -1.177 2.482 -2.097 1.00 97.94 80 GLY A O 1
ATOM 649 N N . ILE A 1 81 ? -3.318 2.380 -2.805 1.00 97.62 81 ILE A N 1
ATOM 650 C CA . ILE A 1 81 ? -3.194 3.401 -3.852 1.00 97.62 81 ILE A CA 1
ATOM 651 C C . ILE A 1 81 ? -2.844 4.750 -3.214 1.00 97.62 81 ILE A C 1
ATOM 653 O O . ILE A 1 81 ? -1.860 5.372 -3.608 1.00 97.62 81 ILE A O 1
ATOM 657 N N . GLY A 1 82 ? -3.569 5.150 -2.167 1.00 96.81 82 GLY A N 1
ATOM 658 C CA . GLY A 1 82 ? -3.314 6.372 -1.411 1.00 96.81 82 GLY A CA 1
ATOM 659 C C . GLY A 1 82 ? -1.898 6.431 -0.830 1.00 96.81 82 GLY A C 1
ATOM 660 O O . GLY A 1 82 ? -1.204 7.429 -1.007 1.00 96.81 82 GLY A O 1
ATOM 661 N N . VAL A 1 83 ? -1.411 5.344 -0.217 1.00 97.12 83 VAL A N 1
ATOM 662 C CA . VAL A 1 83 ? -0.008 5.242 0.235 1.00 97.12 83 VAL A CA 1
ATOM 663 C C . VAL A 1 83 ? 0.973 5.412 -0.927 1.00 97.12 83 VAL A C 1
ATOM 665 O O . VAL A 1 83 ? 2.001 6.071 -0.766 1.00 97.12 83 VAL A O 1
ATOM 668 N N . GLY A 1 84 ? 0.666 4.846 -2.094 1.00 97.06 84 GLY A N 1
ATOM 669 C CA . GLY A 1 84 ? 1.463 5.030 -3.303 1.00 97.06 84 GLY A CA 1
ATOM 670 C C . GLY A 1 84 ? 1.563 6.496 -3.725 1.00 97.06 84 GLY A C 1
ATOM 671 O O . GLY A 1 84 ? 2.666 6.989 -3.944 1.00 97.06 84 GLY A O 1
ATOM 672 N N . ILE A 1 85 ? 0.447 7.227 -3.748 1.00 96.12 85 ILE A N 1
ATOM 673 C CA . ILE A 1 85 ? 0.439 8.665 -4.063 1.00 96.12 85 ILE A CA 1
ATOM 674 C C . ILE A 1 85 ? 1.282 9.468 -3.063 1.00 96.12 85 ILE A C 1
ATOM 676 O O . ILE A 1 85 ? 2.081 10.315 -3.468 1.00 96.12 85 ILE A O 1
ATOM 680 N N . GLU A 1 86 ? 1.168 9.169 -1.767 1.00 94.75 86 GLU A N 1
ATOM 681 C CA . GLU A 1 86 ? 1.990 9.808 -0.733 1.00 94.75 86 GLU A CA 1
ATOM 682 C C . GLU A 1 86 ? 3.489 9.557 -0.958 1.00 94.75 86 GLU A C 1
ATOM 684 O O . GLU A 1 86 ? 4.292 10.486 -0.879 1.00 94.75 86 GLU A O 1
ATOM 689 N N . LEU A 1 87 ? 3.877 8.325 -1.306 1.00 95.44 87 LEU A N 1
ATOM 690 C CA . LEU A 1 87 ? 5.265 7.981 -1.634 1.00 95.44 87 LEU A CA 1
ATOM 691 C C . LEU A 1 87 ? 5.777 8.740 -2.867 1.00 95.44 87 LEU A C 1
ATOM 693 O O . LEU A 1 87 ? 6.890 9.271 -2.842 1.00 95.44 87 LEU A O 1
ATOM 697 N N . LEU A 1 88 ? 4.972 8.818 -3.932 1.00 95.69 88 LEU A N 1
ATOM 698 C CA . LEU A 1 88 ? 5.325 9.548 -5.152 1.00 95.69 88 LEU A CA 1
ATOM 699 C C . LEU A 1 88 ? 5.527 11.042 -4.876 1.00 95.69 88 LEU A C 1
ATOM 701 O O . LEU A 1 88 ? 6.499 11.633 -5.357 1.00 95.69 88 LEU A O 1
ATOM 705 N N . SER A 1 89 ? 4.639 11.646 -4.081 1.00 93.69 89 SER A N 1
ATOM 706 C CA . SER A 1 89 ? 4.723 13.060 -3.700 1.00 93.69 89 SER A CA 1
ATOM 707 C C . SER A 1 89 ? 5.949 13.341 -2.823 1.00 93.69 89 SER A C 1
ATOM 709 O O . SER A 1 89 ? 6.748 14.227 -3.135 1.00 93.69 89 SER A O 1
ATOM 711 N N . GLN A 1 90 ? 6.194 12.524 -1.792 1.00 90.88 90 GLN A N 1
ATOM 712 C CA . GLN A 1 90 ? 7.357 12.668 -0.905 1.00 90.88 90 GLN A CA 1
ATOM 713 C C . GLN A 1 90 ? 8.697 12.596 -1.652 1.00 90.88 90 GLN A C 1
ATOM 715 O O . GLN A 1 90 ? 9.654 13.285 -1.289 1.00 90.88 90 GLN A O 1
ATOM 720 N N . ARG A 1 91 ? 8.771 11.780 -2.709 1.00 91.94 91 ARG A N 1
ATOM 721 C CA . ARG A 1 91 ? 9.952 11.649 -3.576 1.00 91.94 91 ARG A CA 1
ATOM 722 C C . ARG A 1 91 ? 10.031 12.700 -4.687 1.00 91.94 91 ARG A C 1
ATOM 724 O O . ARG A 1 91 ? 11.041 12.742 -5.386 1.00 91.94 91 ARG A O 1
ATOM 731 N N . LYS A 1 92 ? 9.017 13.560 -4.837 1.00 92.88 92 LYS A N 1
ATOM 732 C CA . LYS A 1 92 ? 8.870 14.535 -5.935 1.00 92.88 92 LYS A CA 1
ATOM 733 C C . LYS A 1 92 ? 8.839 13.886 -7.325 1.00 92.88 92 LYS A C 1
ATOM 735 O O . LYS A 1 92 ? 9.352 14.447 -8.294 1.00 92.88 92 LYS A O 1
ATOM 740 N N . PHE A 1 93 ? 8.264 12.689 -7.425 1.00 94.06 93 PHE A N 1
ATOM 741 C CA . PHE A 1 93 ? 8.086 11.997 -8.704 1.00 94.06 93 PHE A CA 1
ATOM 742 C C . PHE A 1 93 ? 6.876 12.503 -9.489 1.00 94.06 93 PHE A C 1
ATOM 744 O O . PHE A 1 93 ? 6.908 12.497 -10.721 1.00 94.06 93 PHE A O 1
ATOM 751 N N . ILE A 1 94 ? 5.863 13.000 -8.779 1.00 91.25 94 ILE A N 1
ATOM 752 C CA . ILE A 1 94 ? 4.699 13.691 -9.336 1.00 91.25 94 ILE A CA 1
ATOM 753 C C . ILE A 1 94 ? 4.732 15.170 -8.941 1.00 91.25 94 ILE A C 1
ATOM 755 O O . ILE A 1 94 ? 5.174 15.514 -7.842 1.00 91.25 94 ILE A O 1
ATOM 759 N N . ASP A 1 95 ? 4.260 16.039 -9.834 1.00 86.38 95 ASP A N 1
ATOM 760 C CA . ASP A 1 95 ? 4.097 17.467 -9.552 1.00 86.38 95 ASP A CA 1
ATOM 761 C C . ASP A 1 95 ? 2.781 17.690 -8.798 1.00 86.38 95 ASP A C 1
ATOM 763 O O . ASP A 1 95 ? 1.756 18.068 -9.359 1.00 86.38 95 ASP A O 1
ATOM 767 N N . CYS A 1 96 ? 2.787 17.332 -7.515 1.00 81.62 96 CYS A N 1
ATOM 768 C CA . CYS A 1 96 ? 1.631 17.450 -6.640 1.00 81.62 96 CYS A CA 1
ATOM 769 C C . CYS A 1 96 ? 2.048 18.124 -5.336 1.00 81.62 96 CYS A C 1
ATOM 771 O O . CYS A 1 96 ? 2.716 17.526 -4.491 1.00 81.62 96 CYS A O 1
ATOM 773 N N . ASN A 1 97 ? 1.618 19.374 -5.165 1.00 74.19 97 ASN A N 1
ATOM 774 C CA . ASN A 1 97 ? 1.879 20.146 -3.950 1.00 74.19 97 ASN A CA 1
ATOM 775 C C . ASN A 1 97 ? 0.887 19.834 -2.815 1.00 74.19 97 ASN A C 1
ATOM 777 O O . ASN A 1 97 ? 1.102 20.275 -1.687 1.00 74.19 97 ASN A O 1
ATOM 781 N N . ASN A 1 98 ? -0.200 19.109 -3.105 1.00 85.25 98 ASN A N 1
ATOM 782 C CA . ASN A 1 98 ? -1.260 18.791 -2.151 1.00 85.25 98 ASN A CA 1
ATOM 783 C C . ASN A 1 98 ? -1.923 17.448 -2.496 1.00 85.25 98 ASN A C 1
ATOM 785 O O . ASN A 1 98 ? -2.808 17.386 -3.353 1.00 85.25 98 ASN A O 1
ATOM 789 N N . THR A 1 99 ? -1.522 16.371 -1.819 1.00 91.44 99 THR A N 1
ATOM 790 C CA . THR A 1 99 ? -2.099 15.044 -2.072 1.00 91.44 99 THR A CA 1
ATOM 791 C C . THR A 1 99 ? -3.529 14.920 -1.547 1.00 91.44 99 THR A C 1
ATOM 793 O O . THR A 1 99 ? -4.234 14.015 -1.988 1.00 91.44 99 THR A O 1
ATOM 796 N N . SER A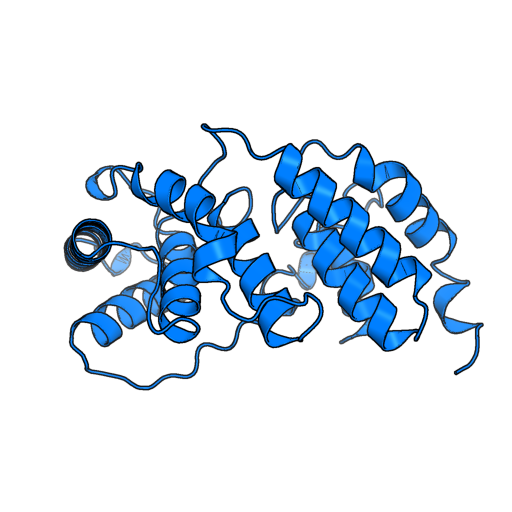 1 100 ? -4.006 15.826 -0.678 1.00 90.06 100 SER A N 1
ATOM 797 C CA . SER A 1 100 ? -5.415 15.853 -0.242 1.00 90.06 100 SER A CA 1
ATOM 798 C C . SER A 1 100 ? -6.396 16.085 -1.374 1.00 90.06 100 SER A C 1
ATOM 800 O O . SER A 1 100 ? -7.471 15.494 -1.366 1.00 90.06 100 SER A O 1
ATOM 802 N N . GLU A 1 101 ? -6.049 16.974 -2.306 1.00 90.12 101 GLU A N 1
ATOM 803 C CA . GLU A 1 101 ? -6.900 17.292 -3.453 1.00 90.12 101 GLU A CA 1
ATOM 804 C C . GLU A 1 101 ? -6.907 16.118 -4.428 1.00 90.12 101 GLU A C 1
ATOM 806 O O . GLU A 1 101 ? -7.971 15.630 -4.798 1.00 90.12 101 GLU A O 1
ATOM 811 N N . LEU A 1 102 ? -5.720 15.591 -4.743 1.00 91.50 102 LEU A N 1
ATOM 812 C CA . LEU A 1 102 ? -5.577 14.435 -5.621 1.00 91.50 102 LEU A CA 1
ATOM 813 C C . LEU A 1 102 ? -6.301 13.197 -5.067 1.00 91.50 102 LEU A C 1
ATOM 815 O O . LEU A 1 102 ? -6.991 12.513 -5.807 1.00 91.50 102 LEU A O 1
ATOM 819 N N . CYS A 1 103 ? -6.199 12.921 -3.765 1.00 94.38 103 CYS A N 1
ATOM 820 C CA . CYS A 1 103 ? -6.847 11.762 -3.143 1.00 94.38 103 CYS A CA 1
ATOM 821 C C . CYS A 1 103 ? -8.281 12.041 -2.661 1.00 94.38 103 CYS A C 1
ATOM 823 O O . CYS A 1 103 ? -8.814 11.233 -1.906 1.00 94.38 103 CYS A O 1
ATOM 825 N N . PHE A 1 104 ? -8.913 13.165 -3.021 1.00 93.62 104 PHE A N 1
ATOM 826 C CA . PHE A 1 104 ? -10.202 13.557 -2.436 1.00 93.62 104 PHE A CA 1
ATOM 827 C C . PHE A 1 104 ? -11.305 12.513 -2.663 1.00 93.62 104 PHE A C 1
ATOM 829 O O . PHE A 1 104 ? -11.937 12.062 -1.707 1.00 93.62 104 PHE A O 1
ATOM 836 N N . GLU A 1 105 ? -11.513 12.091 -3.911 1.00 93.19 105 GLU A N 1
ATOM 837 C CA . GLU A 1 105 ? -12.544 11.104 -4.262 1.00 93.19 105 GLU A CA 1
ATOM 838 C C . GLU A 1 105 ? -12.242 9.732 -3.650 1.00 93.19 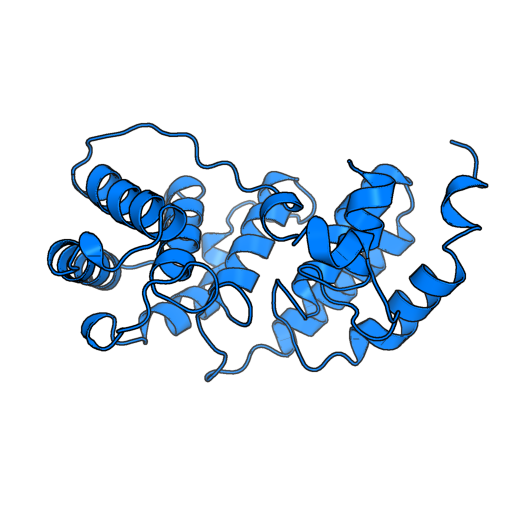105 GLU A C 1
ATOM 840 O O . GLU A 1 105 ? -13.118 9.113 -3.042 1.00 93.19 105 GLU A O 1
ATOM 845 N N . LEU A 1 106 ? -10.973 9.317 -3.709 1.00 94.81 106 LEU A N 1
ATOM 846 C CA . LEU A 1 106 ? -10.475 8.093 -3.086 1.00 94.81 106 LEU A CA 1
ATOM 847 C C . LEU A 1 106 ? -10.765 8.078 -1.576 1.00 94.81 106 LEU A C 1
ATOM 849 O O . LEU A 1 106 ? -11.271 7.090 -1.042 1.00 94.81 106 LEU A O 1
ATOM 853 N N . ASN A 1 107 ? -10.493 9.185 -0.883 1.00 96.31 107 ASN A N 1
ATOM 854 C CA . ASN A 1 107 ? -10.711 9.298 0.557 1.00 96.31 107 ASN A CA 1
ATOM 855 C C . ASN A 1 107 ? -12.193 9.319 0.907 1.00 96.31 107 ASN A C 1
ATOM 857 O O . ASN A 1 107 ? -12.589 8.653 1.862 1.00 96.31 107 ASN A O 1
ATOM 861 N N . ASN A 1 108 ? -13.025 9.998 0.115 1.00 95.06 108 ASN A N 1
ATOM 862 C CA . ASN A 1 108 ? -14.476 9.952 0.292 1.00 95.06 108 ASN A CA 1
ATOM 863 C C . ASN A 1 108 ? -15.007 8.525 0.190 1.00 95.06 108 ASN A C 1
ATOM 865 O O . ASN A 1 108 ? -15.807 8.115 1.028 1.00 95.06 108 ASN A O 1
ATOM 869 N N . GLN A 1 109 ? -14.528 7.748 -0.781 1.00 95.19 109 GLN A N 1
ATOM 870 C CA . GLN A 1 109 ? -14.927 6.354 -0.933 1.00 95.19 109 GLN A CA 1
ATOM 871 C C . GLN A 1 109 ? -14.509 5.508 0.277 1.00 95.19 109 GLN A C 1
ATOM 873 O O . GLN A 1 109 ? -15.331 4.756 0.801 1.00 95.19 109 GLN A O 1
ATOM 878 N N . ILE A 1 110 ? -13.287 5.682 0.797 1.00 96.56 110 ILE A N 1
ATOM 879 C CA . ILE A 1 110 ? -12.845 5.024 2.040 1.00 96.56 110 ILE A CA 1
ATOM 880 C C . ILE A 1 110 ? -13.766 5.387 3.217 1.00 96.56 110 ILE A C 1
ATOM 882 O O . ILE A 1 110 ? -14.137 4.506 3.995 1.00 96.56 110 ILE A O 1
ATOM 886 N N . MET A 1 111 ? -14.172 6.655 3.334 1.00 96.44 111 MET A N 1
ATOM 887 C CA . MET A 1 111 ? -15.041 7.131 4.417 1.00 96.44 111 MET A CA 1
ATOM 888 C C . MET A 1 111 ? -16.477 6.597 4.350 1.00 96.44 111 MET A C 1
ATOM 890 O O . MET A 1 111 ? -17.176 6.621 5.358 1.00 96.44 111 MET A O 1
ATOM 894 N N . THR A 1 112 ? -16.925 6.055 3.211 1.00 93.50 112 THR A N 1
ATOM 895 C CA . THR A 1 112 ? -18.239 5.387 3.135 1.00 93.50 112 THR A CA 1
ATOM 896 C C . THR A 1 112 ? -18.289 4.066 3.911 1.00 93.50 112 THR A C 1
ATOM 898 O O . THR A 1 112 ? -19.373 3.550 4.203 1.00 93.50 112 THR A O 1
ATOM 901 N N . GLN A 1 113 ? -17.129 3.502 4.266 1.00 90.69 113 GLN A N 1
ATOM 902 C CA . GLN A 1 113 ? -17.055 2.254 5.005 1.00 90.69 113 GLN A CA 1
ATOM 903 C C . GLN A 1 113 ? -17.545 2.426 6.443 1.00 90.69 113 GLN A C 1
ATOM 905 O O . GLN A 1 113 ? -17.006 3.204 7.222 1.00 90.69 113 GLN A O 1
ATOM 910 N N . ASN A 1 114 ? -18.464 1.554 6.861 1.00 93.12 114 ASN A N 1
ATOM 911 C CA . ASN A 1 114 ? -18.819 1.440 8.271 1.00 93.12 114 ASN A CA 1
ATOM 912 C C . ASN A 1 114 ? -17.683 0.764 9.064 1.00 93.12 114 ASN A C 1
ATOM 914 O O . ASN A 1 114 ? -17.526 -0.464 9.033 1.00 93.12 114 ASN A O 1
ATOM 918 N N . ILE A 1 115 ? -16.916 1.576 9.794 1.00 94.56 115 ILE A N 1
ATOM 919 C CA . ILE A 1 115 ? -15.755 1.152 10.586 1.00 94.56 115 ILE A CA 1
ATOM 920 C C . ILE A 1 115 ? -16.134 0.180 11.711 1.00 94.56 115 ILE A C 1
ATOM 922 O O . ILE A 1 115 ? -15.403 -0.777 11.983 1.00 94.56 115 ILE A O 1
ATOM 926 N N . TYR A 1 116 ? -17.307 0.339 12.329 1.00 93.31 116 TYR A N 1
ATOM 927 C CA . TYR A 1 116 ? -17.743 -0.528 13.428 1.00 93.31 116 TYR A CA 1
ATOM 928 C C . TYR A 1 116 ? -17.919 -1.987 13.002 1.00 93.31 116 TYR A C 1
ATOM 930 O O . TYR A 1 116 ? -17.671 -2.896 13.804 1.00 93.31 116 TYR A O 1
ATOM 938 N N . ARG A 1 117 ? -18.277 -2.217 11.732 1.00 94.00 117 ARG A N 1
ATOM 939 C CA . ARG A 1 117 ? -18.467 -3.556 11.153 1.00 94.00 117 ARG A CA 1
ATOM 940 C C . ARG A 1 117 ? -17.161 -4.274 10.814 1.00 94.00 117 ARG A C 1
ATOM 942 O O . ARG A 1 117 ? -17.208 -5.466 10.523 1.00 94.00 117 ARG A O 1
ATOM 949 N N . LEU A 1 118 ? -16.012 -3.596 10.855 1.00 93.25 118 LEU A N 1
ATOM 950 C CA . LEU A 1 118 ? -14.725 -4.233 10.588 1.00 93.25 118 LEU A CA 1
ATOM 951 C C . LEU A 1 118 ? -14.357 -5.207 11.714 1.00 93.25 118 LEU A C 1
ATOM 953 O O . LEU A 1 118 ? -14.354 -4.856 12.898 1.00 93.25 118 LEU A O 1
ATOM 957 N N . THR A 1 119 ? -14.032 -6.438 11.329 1.00 94.56 119 THR A N 1
ATOM 958 C CA . THR A 1 119 ? -13.542 -7.498 12.226 1.00 94.56 119 THR A CA 1
ATOM 959 C C . THR A 1 119 ? -12.122 -7.942 11.890 1.00 94.56 119 THR A C 1
ATOM 961 O O . THR A 1 119 ? -11.500 -8.633 12.691 1.00 94.56 119 THR A O 1
ATOM 964 N N . ASP A 1 120 ? -11.618 -7.560 10.715 1.00 96.75 120 ASP A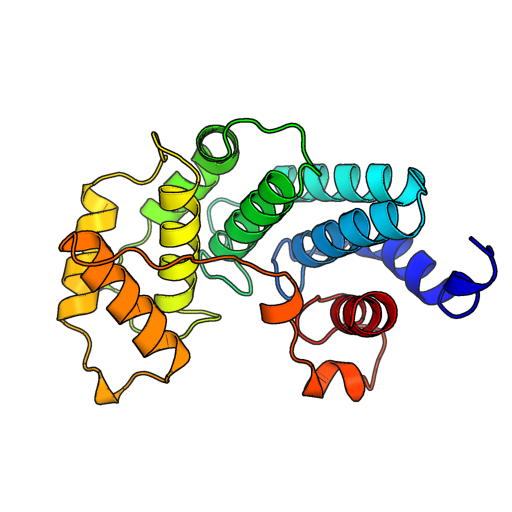 N 1
ATOM 965 C CA . ASP A 1 120 ? -10.230 -7.753 10.317 1.00 96.75 120 ASP A CA 1
ATOM 966 C C . ASP A 1 120 ? -9.399 -6.539 10.749 1.00 96.75 120 ASP A C 1
ATOM 968 O O . ASP A 1 120 ? -9.681 -5.399 10.370 1.00 96.75 120 ASP A O 1
ATOM 972 N N . TYR A 1 121 ? -8.372 -6.792 11.554 1.00 96.88 121 TYR A N 1
ATOM 973 C CA . TYR A 1 121 ? -7.472 -5.771 12.088 1.00 96.88 121 TYR A CA 1
ATOM 974 C C . TYR A 1 121 ? -6.055 -5.875 11.526 1.00 96.88 121 TYR A C 1
ATOM 976 O O . TYR A 1 121 ? -5.185 -5.131 11.965 1.00 96.88 121 TYR A O 1
ATOM 984 N N . THR A 1 122 ? -5.821 -6.782 10.575 1.00 97.38 122 THR A N 1
ATOM 985 C CA . THR A 1 122 ? -4.507 -6.994 9.960 1.00 97.38 122 THR A CA 1
ATOM 986 C C . THR A 1 122 ? -4.041 -5.784 9.151 1.00 97.38 122 THR A C 1
ATOM 988 O O . THR A 1 122 ? -4.815 -4.879 8.827 1.00 97.38 122 THR A O 1
ATOM 991 N N . PHE A 1 123 ? -2.745 -5.753 8.839 1.00 97.06 123 PHE A N 1
ATOM 992 C CA . PHE A 1 123 ? -2.125 -4.650 8.111 1.00 97.06 123 PHE A CA 1
ATOM 993 C C . PHE A 1 123 ? -2.472 -4.674 6.619 1.00 97.06 123 PHE A C 1
ATOM 995 O O . PHE A 1 123 ? -2.729 -3.637 6.022 1.00 97.06 123 PHE A O 1
ATOM 1002 N N . GLU A 1 124 ? -2.509 -5.855 6.012 1.00 97.19 124 GLU A N 1
ATOM 1003 C CA . GLU A 1 124 ? -2.715 -6.021 4.578 1.00 97.19 124 GLU A CA 1
ATOM 1004 C C . GLU A 1 124 ? -4.176 -5.798 4.176 1.00 97.19 124 GLU A C 1
ATOM 1006 O O . GLU A 1 124 ? -4.450 -5.083 3.209 1.00 97.19 124 GLU A O 1
ATOM 1011 N N . THR A 1 125 ? -5.114 -6.402 4.909 1.00 97.00 125 THR A N 1
ATOM 1012 C CA . THR A 1 125 ? -6.533 -6.459 4.525 1.00 97.00 125 THR A CA 1
ATOM 1013 C C . THR A 1 125 ? -7.469 -5.743 5.496 1.00 97.00 125 THR A C 1
ATOM 1015 O O . THR A 1 125 ? -8.594 -5.418 5.118 1.00 97.00 125 THR A O 1
ATOM 1018 N N . GLY A 1 126 ? -7.003 -5.451 6.712 1.00 96.75 126 GLY A N 1
ATOM 1019 C CA . GLY A 1 126 ? -7.829 -4.951 7.803 1.00 96.75 126 GLY A CA 1
ATOM 1020 C C . GLY A 1 126 ? -7.619 -3.484 8.179 1.00 96.75 126 GLY A C 1
ATOM 1021 O O . GLY A 1 126 ? -6.969 -2.691 7.491 1.00 96.75 126 GLY A O 1
ATOM 1022 N N . LEU A 1 127 ? -8.185 -3.133 9.336 1.00 97.38 127 LEU A N 1
ATOM 1023 C CA . LEU A 1 127 ? -8.199 -1.778 9.891 1.00 97.38 127 LEU A CA 1
ATOM 1024 C C . LEU A 1 127 ? -6.798 -1.173 10.057 1.00 97.38 127 LEU A C 1
ATOM 1026 O O . LEU A 1 127 ? -6.626 0.027 9.856 1.00 97.38 127 LEU A O 1
ATOM 1030 N N . SER A 1 128 ? -5.786 -1.980 10.396 1.00 97.19 128 SER A N 1
ATOM 1031 C CA . SER A 1 128 ? -4.431 -1.465 10.605 1.00 97.19 128 SER A CA 1
ATOM 1032 C C . SER A 1 128 ? -3.829 -0.860 9.333 1.00 97.19 128 SER A C 1
ATOM 1034 O O . SER A 1 128 ? -3.081 0.112 9.441 1.00 97.19 128 SER A O 1
ATOM 1036 N N . GLY A 1 129 ? -4.131 -1.404 8.151 1.00 97.50 129 GLY A N 1
ATOM 1037 C CA . GLY A 1 129 ? -3.666 -0.853 6.875 1.00 97.50 129 GLY A CA 1
ATOM 1038 C C . GLY A 1 129 ? -4.351 0.460 6.507 1.00 97.50 129 GLY A C 1
ATOM 1039 O O . GLY A 1 129 ? -3.708 1.388 6.019 1.00 97.50 129 GLY A O 1
ATOM 1040 N N . ILE A 1 130 ? -5.647 0.563 6.812 1.00 97.88 130 ILE A N 1
ATOM 1041 C CA . ILE A 1 130 ? -6.428 1.793 6.627 1.00 97.88 130 ILE A CA 1
ATOM 1042 C C . ILE A 1 130 ? -5.870 2.895 7.534 1.00 97.88 130 ILE A C 1
ATOM 1044 O O . ILE A 1 130 ? -5.554 3.988 7.070 1.00 97.88 130 ILE A O 1
ATOM 1048 N N . ILE A 1 131 ? -5.660 2.583 8.818 1.00 97.12 131 ILE A N 1
ATOM 1049 C CA . ILE A 1 131 ? -5.050 3.494 9.796 1.00 97.12 131 ILE A CA 1
ATOM 1050 C C . ILE A 1 131 ? -3.686 3.988 9.317 1.00 97.12 131 ILE A C 1
ATOM 1052 O O . ILE A 1 131 ? -3.383 5.174 9.430 1.00 97.12 131 ILE A O 1
ATOM 1056 N N . TYR A 1 132 ? -2.861 3.091 8.778 1.00 96.94 132 TYR A N 1
ATOM 1057 C CA . TYR A 1 132 ? -1.545 3.455 8.270 1.00 96.94 132 TYR A CA 1
ATOM 1058 C C . TYR A 1 132 ? -1.619 4.528 7.179 1.00 96.94 132 TYR A C 1
ATOM 1060 O O . TYR A 1 132 ? -0.893 5.522 7.256 1.00 96.94 132 TYR A O 1
ATOM 1068 N N . TYR A 1 133 ? -2.524 4.366 6.210 1.00 97.25 133 TYR A N 1
ATOM 1069 C CA . TYR A 1 133 ? -2.742 5.373 5.177 1.00 97.25 133 TYR A CA 1
ATOM 1070 C C . TYR A 1 133 ? -3.237 6.699 5.768 1.00 97.25 133 TYR A C 1
ATOM 1072 O O . TYR A 1 133 ? -2.628 7.742 5.524 1.00 97.25 133 TYR A O 1
ATOM 1080 N N . VAL A 1 134 ? -4.279 6.650 6.605 1.00 96.00 134 VAL A N 1
ATOM 1081 C CA . VAL A 1 134 ? -4.863 7.827 7.268 1.00 96.00 134 VAL A CA 1
ATOM 1082 C C . VAL A 1 134 ? -3.790 8.636 8.004 1.00 96.00 134 VAL A C 1
ATOM 1084 O O . VAL A 1 134 ? -3.695 9.850 7.830 1.00 96.00 134 VAL A O 1
ATOM 1087 N N . LEU A 1 135 ? -2.927 7.973 8.777 1.00 94.12 135 LEU A N 1
ATOM 1088 C CA . LEU A 1 135 ? -1.861 8.628 9.537 1.00 94.12 135 LEU A CA 1
ATOM 1089 C C . LEU A 1 135 ? -0.832 9.331 8.644 1.00 94.12 135 LEU A C 1
ATOM 1091 O O . LEU A 1 135 ? -0.397 10.437 8.969 1.00 94.12 135 LEU A O 1
ATOM 1095 N N . ILE A 1 136 ? -0.427 8.709 7.534 1.00 92.50 136 ILE A N 1
ATOM 1096 C CA . ILE A 1 136 ? 0.508 9.325 6.581 1.00 92.50 136 ILE A CA 1
ATOM 1097 C C . ILE A 1 136 ? -0.147 10.533 5.913 1.00 92.50 136 ILE A C 1
ATOM 1099 O O . ILE A 1 136 ? 0.462 11.602 5.851 1.00 92.50 136 ILE A O 1
ATOM 1103 N N . HIS A 1 137 ? -1.392 10.376 5.468 1.00 93.31 137 HIS A N 1
ATOM 1104 C CA . HIS A 1 137 ? -2.119 11.407 4.743 1.00 93.31 137 HIS A CA 1
ATOM 1105 C C . HIS A 1 137 ? -2.345 12.660 5.600 1.00 93.31 137 HIS A C 1
ATOM 1107 O O . HIS A 1 137 ? -2.046 13.772 5.169 1.00 93.31 137 HIS A O 1
ATOM 1113 N N . ILE A 1 138 ? -2.790 12.486 6.849 1.00 91.44 138 ILE A N 1
ATOM 1114 C CA . ILE A 1 138 ? -2.996 13.591 7.798 1.00 91.44 138 ILE A CA 1
ATOM 1115 C C . ILE A 1 138 ? -1.675 14.278 8.152 1.00 91.44 138 ILE A C 1
ATOM 1117 O O . ILE A 1 138 ? -1.615 15.498 8.288 1.00 91.44 138 ILE A O 1
ATOM 1121 N N . LYS A 1 139 ? -0.592 13.509 8.301 1.00 88.19 139 LYS A N 1
ATOM 1122 C CA . LYS A 1 139 ? 0.725 14.069 8.610 1.00 88.19 139 LYS A CA 1
ATOM 1123 C C . LYS A 1 139 ? 1.249 14.954 7.478 1.00 88.19 139 LYS A C 1
ATOM 1125 O O . LYS A 1 139 ? 1.828 16.006 7.749 1.00 88.19 139 LYS A O 1
ATOM 1130 N N . ASN A 1 140 ? 1.086 14.516 6.233 1.00 85.94 140 ASN A N 1
ATOM 1131 C CA . ASN A 1 140 ? 1.611 15.230 5.073 1.00 85.94 140 ASN A CA 1
ATOM 1132 C C . ASN A 1 140 ? 0.730 16.424 4.678 1.00 85.94 140 ASN A C 1
ATOM 1134 O O . ASN A 1 140 ? 1.235 17.377 4.086 1.00 85.94 140 ASN A O 1
ATOM 1138 N N . ASN A 1 141 ? -0.552 16.421 5.060 1.00 84.62 141 ASN A N 1
ATOM 1139 C CA . ASN A 1 141 ? -1.509 17.437 4.645 1.00 84.62 141 ASN A CA 1
ATOM 1140 C C . ASN A 1 141 ? -2.175 18.148 5.829 1.00 84.62 141 ASN A C 1
ATOM 1142 O O . ASN A 1 141 ? -3.030 17.597 6.518 1.00 84.62 141 ASN A O 1
ATOM 1146 N N . ARG A 1 142 ? -1.866 19.443 5.998 1.00 78.69 142 ARG A N 1
ATOM 1147 C CA . ARG A 1 142 ? -2.506 20.303 7.019 1.00 78.69 142 ARG A CA 1
ATOM 1148 C C . ARG A 1 142 ? -4.025 20.397 6.860 1.00 78.69 142 ARG A C 1
ATOM 1150 O O . ARG A 1 142 ? -4.737 20.538 7.849 1.00 78.69 142 ARG A O 1
ATOM 1157 N N . HIS A 1 143 ? -4.495 20.347 5.618 1.00 83.06 143 HIS A N 1
ATOM 1158 C CA . HIS A 1 143 ? -5.906 20.316 5.252 1.00 83.06 143 HIS A CA 1
ATOM 1159 C C . HIS A 1 143 ? -6.168 18.999 4.515 1.00 83.06 143 HIS A C 1
ATOM 1161 O O . HIS A 1 143 ? -6.155 18.952 3.287 1.00 83.06 143 HIS A O 1
ATOM 1167 N N . HIS A 1 144 ? -6.289 17.913 5.278 1.00 87.56 144 HIS A N 1
ATOM 1168 C CA . HIS A 1 144 ? -6.590 16.577 4.759 1.00 87.56 144 HIS A CA 1
ATOM 1169 C C . HIS A 1 144 ? -8.079 16.407 4.440 1.00 87.56 144 HIS A C 1
ATOM 1171 O O . HIS A 1 144 ? -8.924 17.095 5.012 1.00 87.56 144 HIS A O 1
ATOM 1177 N N . SER A 1 145 ? -8.399 15.461 3.555 1.00 90.00 145 SER A N 1
ATOM 1178 C CA . SER A 1 145 ? -9.779 15.185 3.128 1.00 90.00 145 SER A CA 1
ATOM 1179 C C . SER A 1 145 ? -10.551 14.222 4.036 1.00 90.00 145 SER A C 1
ATOM 1181 O O . SER A 1 145 ? -11.760 14.106 3.881 1.00 90.00 145 SER A O 1
ATOM 1183 N N . PHE A 1 146 ? -9.908 13.589 5.028 1.00 95.12 146 PHE A N 1
ATOM 1184 C CA . PHE A 1 146 ? -10.625 12.809 6.046 1.00 95.12 146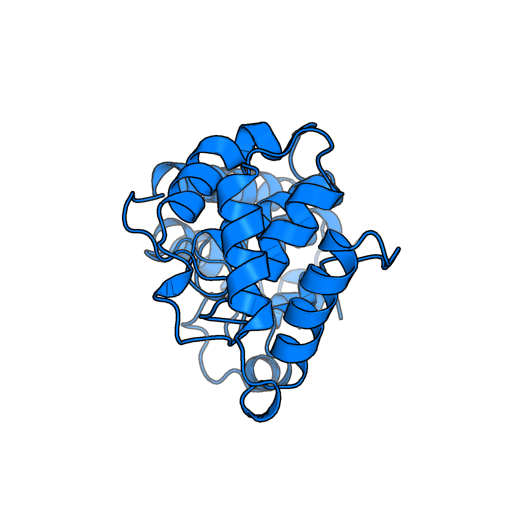 PHE A CA 1
ATOM 1185 C C . PHE A 1 146 ? -11.388 13.710 7.022 1.00 95.12 146 PHE A C 1
ATOM 1187 O O . PHE A 1 146 ? -10.790 14.591 7.646 1.00 95.12 146 PHE A O 1
ATOM 1194 N N . ASP A 1 147 ? -12.689 13.477 7.187 1.00 94.19 147 ASP A N 1
ATOM 1195 C CA . ASP A 1 147 ? -13.520 14.248 8.105 1.00 94.19 147 ASP A CA 1
ATOM 1196 C C . ASP A 1 147 ? -13.372 13.800 9.571 1.00 94.19 147 ASP A C 1
ATOM 1198 O O . ASP A 1 147 ? -12.863 12.728 9.899 1.00 94.19 147 ASP A O 1
ATOM 1202 N N . LYS A 1 148 ? -13.824 14.652 10.496 1.00 93.81 148 LYS A N 1
ATOM 1203 C CA . LYS A 1 148 ? -13.705 14.383 11.937 1.00 93.81 148 LYS A CA 1
ATOM 1204 C C . LYS A 1 148 ? -14.574 13.217 12.409 1.00 93.81 148 LYS A C 1
ATOM 1206 O O . LYS A 1 148 ? -14.231 12.615 13.425 1.00 93.81 148 LYS A O 1
ATOM 1211 N N . VAL A 1 149 ? -15.687 12.933 11.732 1.00 95.88 149 VAL A N 1
ATOM 1212 C CA . VAL A 1 149 ? -16.600 11.844 12.098 1.00 95.88 149 VAL A CA 1
ATOM 1213 C C . VAL A 1 149 ? -15.886 10.525 11.856 1.00 95.88 149 VAL A C 1
ATOM 1215 O O . VAL A 1 149 ? -15.659 9.789 12.810 1.00 95.88 149 VAL A O 1
ATOM 1218 N N . PHE A 1 150 ? -15.398 10.302 10.637 1.00 96.75 150 PHE A N 1
ATOM 1219 C CA . PHE A 1 150 ? -14.638 9.114 10.263 1.00 96.75 150 PHE A CA 1
ATOM 1220 C C . PHE A 1 150 ? -13.435 8.874 11.186 1.00 96.75 150 PHE A C 1
ATOM 1222 O O . PHE A 1 150 ? -13.223 7.767 11.686 1.00 96.75 150 PHE A O 1
ATOM 1229 N N . LEU A 1 151 ? -12.663 9.926 11.483 1.00 96.00 151 LEU A N 1
ATOM 1230 C CA . LEU A 1 151 ? -11.514 9.810 12.383 1.00 96.00 151 LEU A CA 1
ATOM 1231 C C . LEU A 1 151 ? -11.920 9.423 13.815 1.00 96.00 151 LEU A C 1
ATOM 1233 O O . LEU A 1 151 ? -11.213 8.646 14.467 1.00 96.00 151 LEU A O 1
ATOM 1237 N N . SER A 1 152 ? -13.057 9.927 14.295 1.00 95.75 152 SER A N 1
ATOM 1238 C CA . SER A 1 152 ? -13.595 9.577 15.614 1.00 95.75 152 SER A CA 1
ATOM 1239 C C . SER A 1 152 ? -14.108 8.136 15.642 1.00 95.75 152 SER A C 1
ATOM 1241 O O . SER A 1 152 ? -13.833 7.417 16.598 1.00 95.75 152 SER A O 1
ATOM 1243 N N . GLU A 1 153 ? -14.755 7.662 14.575 1.00 97.12 153 GLU A N 1
ATOM 1244 C CA . GLU A 1 153 ? -15.215 6.271 14.475 1.00 97.12 153 GLU A CA 1
ATOM 1245 C C . GLU A 1 153 ? -14.051 5.270 14.511 1.00 97.12 153 GLU A C 1
ATOM 1247 O O . GLU A 1 153 ? -14.120 4.259 15.216 1.00 97.12 153 GLU A O 1
ATOM 1252 N N . ILE A 1 154 ? -12.943 5.560 13.813 1.00 97.25 154 ILE A N 1
ATOM 1253 C CA . ILE A 1 154 ? -11.713 4.756 13.918 1.00 97.25 154 ILE A CA 1
ATOM 1254 C C . ILE A 1 154 ? -11.194 4.759 15.356 1.00 97.25 154 ILE A C 1
ATOM 1256 O O . ILE A 1 154 ? -10.825 3.704 15.874 1.00 97.25 154 ILE A O 1
ATOM 1260 N N . PHE A 1 155 ? -11.168 5.917 16.018 1.00 96.94 155 PHE A N 1
ATOM 1261 C CA . PHE A 1 155 ? -10.677 6.031 17.391 1.00 96.94 155 PHE A CA 1
ATOM 1262 C C . PHE A 1 155 ? -11.509 5.185 18.364 1.00 96.94 155 PHE A C 1
ATOM 1264 O O . PHE A 1 155 ? -10.956 4.375 19.113 1.00 96.94 155 PHE A O 1
ATOM 1271 N N . GLU A 1 156 ? -12.834 5.315 18.309 1.00 96.88 156 GLU A N 1
ATOM 1272 C CA . GLU A 1 156 ? -13.764 4.547 19.139 1.00 96.88 156 GLU A CA 1
ATOM 1273 C C . GLU A 1 156 ? -13.639 3.046 18.884 1.00 96.88 156 GLU A C 1
ATOM 1275 O O . GLU A 1 156 ? -13.563 2.256 19.831 1.00 96.88 156 GLU A O 1
ATOM 1280 N N . LYS A 1 157 ? -13.532 2.644 17.612 1.00 96.81 157 LYS A N 1
ATOM 1281 C CA . LYS A 1 157 ? -13.296 1.248 17.249 1.00 96.81 157 LYS A CA 1
ATOM 1282 C C . LYS A 1 157 ? -11.985 0.735 17.836 1.00 96.81 157 LYS A C 1
ATOM 1284 O O . LYS A 1 157 ? -11.986 -0.340 18.429 1.00 96.81 157 LYS A O 1
ATOM 1289 N N . CYS A 1 158 ? -10.892 1.488 17.722 1.00 96.75 158 CYS A N 1
ATOM 1290 C CA . CYS A 1 158 ? -9.578 1.112 18.248 1.00 96.75 158 CYS A CA 1
ATOM 1291 C C . CYS A 1 158 ? -9.584 0.863 19.763 1.00 96.75 158 CYS A C 1
ATOM 1293 O O . CYS A 1 158 ? -8.934 -0.076 20.220 1.00 96.75 158 CYS A O 1
ATOM 1295 N N . ILE A 1 159 ? -10.339 1.650 20.539 1.00 96.06 159 ILE A N 1
ATOM 1296 C CA . ILE A 1 159 ? -10.472 1.467 21.997 1.00 96.06 159 ILE A CA 1
ATOM 1297 C C . ILE A 1 159 ? -11.165 0.143 22.345 1.00 96.06 159 ILE A C 1
ATOM 1299 O O . ILE A 1 159 ? -10.842 -0.480 23.354 1.00 96.06 159 ILE A O 1
ATOM 1303 N N . GLN A 1 160 ? -12.113 -0.296 21.518 1.00 95.31 160 GLN A N 1
ATOM 1304 C CA . GLN A 1 160 ? -12.895 -1.512 21.755 1.00 95.31 160 GLN A CA 1
ATOM 1305 C C . GLN A 1 160 ? -12.152 -2.801 21.365 1.00 95.31 160 GLN A C 1
ATOM 1307 O O . GLN A 1 160 ? -12.634 -3.900 21.649 1.00 95.31 160 GLN A O 1
ATOM 1312 N N . ILE A 1 161 ? -11.005 -2.700 20.685 1.00 95.50 161 ILE A N 1
ATOM 1313 C CA . ILE A 1 161 ? -10.262 -3.869 20.213 1.00 95.50 161 ILE A CA 1
ATOM 1314 C C . ILE A 1 161 ? -9.541 -4.555 21.375 1.00 95.50 161 ILE A C 1
ATOM 1316 O O . ILE A 1 161 ? -8.730 -3.960 22.083 1.00 95.50 161 ILE A O 1
ATOM 1320 N N . ASP A 1 162 ? -9.773 -5.860 21.496 1.00 93.69 162 ASP A N 1
ATOM 1321 C CA . ASP A 1 162 ? -8.983 -6.738 22.351 1.00 93.69 162 ASP A CA 1
ATOM 1322 C C . ASP A 1 162 ? -7.551 -6.876 21.804 1.00 93.69 162 ASP A C 1
ATOM 1324 O O . ASP A 1 162 ? -7.301 -7.554 20.802 1.00 93.69 162 ASP A O 1
ATOM 1328 N N . GLN A 1 163 ? -6.603 -6.234 22.489 1.00 89.94 163 GLN A N 1
ATOM 1329 C CA . GLN A 1 163 ? -5.184 -6.192 22.126 1.00 89.94 163 GLN A CA 1
ATOM 1330 C C . GLN A 1 163 ? -4.538 -7.584 22.053 1.00 89.94 163 GLN A C 1
ATOM 1332 O O . GLN A 1 163 ? -3.563 -7.766 21.320 1.00 89.94 163 GLN A O 1
ATOM 1337 N N . ALA A 1 164 ? -5.075 -8.587 22.760 1.00 91.44 164 ALA A N 1
ATOM 1338 C CA . ALA A 1 164 ? -4.550 -9.951 22.719 1.00 91.44 164 ALA A CA 1
ATOM 1339 C C . ALA A 1 164 ? -4.747 -10.627 21.349 1.00 91.44 164 ALA A C 1
ATOM 1341 O O . ALA A 1 164 ? -4.039 -11.580 21.028 1.00 91.44 164 ALA A O 1
ATOM 1342 N N . LYS A 1 165 ? -5.675 -10.123 20.522 1.00 88.94 165 LYS A N 1
ATOM 1343 C CA . LYS A 1 165 ? -5.977 -10.663 19.184 1.00 88.94 165 LYS A CA 1
ATOM 1344 C C . LYS A 1 165 ? -5.113 -10.076 18.070 1.00 88.94 165 LYS A C 1
ATOM 1346 O O . LYS A 1 165 ? -5.195 -10.531 16.932 1.00 88.94 165 LYS A O 1
ATOM 1351 N N . LEU A 1 166 ? -4.321 -9.051 18.368 1.00 95.25 166 LEU A N 1
ATOM 1352 C CA . LEU A 1 166 ? -3.551 -8.325 17.368 1.00 95.25 166 LEU A CA 1
ATOM 1353 C C . LEU A 1 166 ? -2.147 -8.919 17.202 1.00 95.25 166 LEU A C 1
ATOM 1355 O O . LEU A 1 166 ? -1.493 -9.301 18.174 1.00 95.25 166 LEU A O 1
ATOM 1359 N N . ASN A 1 167 ? -1.649 -8.943 15.966 1.00 95.56 167 ASN A N 1
ATOM 1360 C CA . ASN A 1 167 ? -0.220 -9.132 15.721 1.00 95.56 167 ASN A CA 1
ATOM 1361 C C . ASN A 1 167 ? 0.551 -7.831 16.024 1.00 95.56 167 ASN A C 1
ATOM 1363 O O . ASN A 1 167 ? -0.044 -6.760 16.144 1.00 95.56 167 ASN A O 1
ATOM 1367 N N . GLU A 1 168 ? 1.876 -7.913 16.129 1.00 94.81 168 GLU A N 1
ATOM 1368 C CA . GLU A 1 168 ? 2.721 -6.777 16.533 1.00 94.81 168 GLU A CA 1
ATOM 1369 C C . GLU A 1 168 ? 2.585 -5.550 15.616 1.00 94.81 168 GLU A C 1
ATOM 1371 O O . GLU A 1 168 ? 2.516 -4.423 16.101 1.00 94.81 168 GLU A O 1
ATOM 1376 N N . ILE A 1 169 ? 2.468 -5.757 14.300 1.00 93.31 169 ILE A N 1
ATOM 1377 C CA . ILE A 1 169 ? 2.296 -4.666 13.326 1.00 93.31 169 ILE A CA 1
ATOM 1378 C C . ILE A 1 169 ? 0.959 -3.950 13.557 1.00 93.31 169 ILE A C 1
ATOM 1380 O O . ILE A 1 169 ? 0.902 -2.722 13.617 1.00 93.31 169 ILE A O 1
ATOM 1384 N N . SER A 1 170 ? -0.109 -4.722 13.745 1.00 96.50 170 SER A N 1
ATOM 1385 C CA . SER A 1 170 ? -1.454 -4.187 13.958 1.00 96.50 170 SER A CA 1
ATOM 1386 C C . SER A 1 170 ? -1.549 -3.452 15.294 1.00 96.50 170 SER A C 1
ATOM 1388 O O . SER A 1 170 ? -2.085 -2.346 15.349 1.00 96.50 170 SER A O 1
ATOM 1390 N N . LYS A 1 171 ? -0.955 -4.012 16.361 1.00 95.81 171 LYS A N 1
ATOM 1391 C CA . LYS A 1 171 ? -0.833 -3.340 17.668 1.00 95.81 171 LYS A CA 1
ATOM 1392 C C . LYS A 1 171 ? -0.117 -2.004 17.546 1.00 95.81 171 LYS A C 1
ATOM 1394 O O . LYS A 1 171 ? -0.569 -1.026 18.142 1.00 95.81 171 LYS A O 1
ATOM 1399 N N . PHE A 1 172 ? 0.982 -1.963 16.791 1.00 93.62 172 PHE A N 1
ATOM 1400 C CA . PHE A 1 172 ? 1.777 -0.754 16.618 1.00 93.62 172 PHE A CA 1
ATOM 1401 C C . PHE A 1 172 ? 0.946 0.367 15.994 1.00 93.62 172 PHE A C 1
ATOM 1403 O O . PHE A 1 172 ? 0.848 1.439 16.585 1.00 93.62 172 PHE A O 1
ATOM 1410 N N . TYR A 1 173 ? 0.306 0.125 14.847 1.00 94.75 173 TYR A N 1
ATOM 1411 C CA . TYR A 1 173 ? -0.436 1.181 14.152 1.00 94.75 173 TYR A CA 1
ATOM 1412 C C . TYR A 1 173 ? -1.728 1.581 14.866 1.00 94.75 173 TYR A C 1
ATOM 1414 O O . TYR A 1 173 ? -2.044 2.768 14.915 1.00 94.75 173 TYR A O 1
ATOM 1422 N N . ILE A 1 174 ? -2.440 0.631 15.479 1.00 95.38 174 ILE A N 1
ATOM 1423 C CA . ILE A 1 174 ? -3.617 0.944 16.300 1.00 95.38 174 ILE A CA 1
ATOM 1424 C C . ILE A 1 174 ? -3.217 1.810 17.502 1.00 95.38 174 ILE A C 1
ATOM 1426 O O . ILE A 1 174 ? -3.823 2.856 17.727 1.00 95.38 174 ILE A O 1
ATOM 1430 N N . SER A 1 175 ? -2.166 1.435 18.239 1.00 93.31 175 SER A N 1
ATOM 1431 C CA . SER A 1 175 ? -1.677 2.240 19.370 1.00 93.31 175 SER A CA 1
ATOM 1432 C C . SER A 1 175 ? -1.181 3.610 18.915 1.00 93.31 175 SER A C 1
ATOM 1434 O O . SER A 1 175 ? -1.472 4.614 19.555 1.00 93.31 175 SER A O 1
ATOM 1436 N N . TYR A 1 176 ? -0.494 3.671 17.771 1.00 92.50 176 TYR A N 1
ATOM 1437 C CA . TYR A 1 176 ? -0.039 4.929 17.188 1.00 92.50 176 TYR A CA 1
ATOM 1438 C C . TYR A 1 176 ? -1.211 5.874 16.906 1.00 92.50 176 TYR A C 1
ATOM 1440 O O . TYR A 1 176 ? -1.134 7.063 17.205 1.00 92.50 176 TYR A O 1
ATOM 1448 N N . TYR A 1 177 ? -2.300 5.355 16.336 1.00 94.19 177 TYR A N 1
ATOM 1449 C CA . TYR A 1 177 ? -3.494 6.147 16.059 1.00 94.19 177 TYR A CA 1
ATOM 1450 C C . TYR A 1 177 ? -4.140 6.693 17.337 1.00 94.19 177 TYR A C 1
ATOM 1452 O O . TYR A 1 177 ? -4.527 7.860 17.383 1.00 94.19 177 TYR A O 1
ATOM 1460 N N . LEU A 1 178 ? -4.202 5.879 18.396 1.00 94.19 178 LEU A N 1
ATOM 1461 C CA . LEU A 1 178 ? -4.696 6.312 19.705 1.00 94.19 178 LEU A CA 1
ATOM 1462 C C . LEU A 1 178 ? -3.822 7.425 20.305 1.00 94.19 178 LEU A C 1
ATOM 1464 O O . LEU A 1 178 ? -4.363 8.427 20.771 1.00 94.19 178 LEU A O 1
ATOM 1468 N N . ASP A 1 179 ? -2.495 7.275 20.261 1.00 91.31 179 ASP A N 1
ATOM 1469 C CA . ASP A 1 179 ? -1.536 8.286 20.732 1.00 91.31 179 ASP A CA 1
ATOM 1470 C C . ASP A 1 179 ? -1.683 9.602 19.942 1.00 91.31 179 ASP A C 1
ATOM 1472 O O . ASP A 1 179 ? -1.680 10.686 20.529 1.00 91.31 179 ASP A O 1
ATOM 1476 N N . TYR A 1 180 ? -1.848 9.518 18.614 1.00 88.88 180 TYR A N 1
ATOM 1477 C CA . TYR A 1 180 ? -2.079 10.678 17.747 1.00 88.88 180 TYR A CA 1
ATOM 1478 C C . TYR A 1 180 ? -3.340 11.444 18.165 1.00 88.88 180 TYR A C 1
ATOM 1480 O O . TYR A 1 180 ? -3.293 12.658 18.360 1.00 88.88 180 TYR A O 1
ATOM 1488 N N . PHE A 1 181 ? -4.454 10.735 18.363 1.00 86.12 181 PHE A N 1
ATOM 1489 C CA . PHE A 1 181 ? -5.741 11.353 18.685 1.00 86.12 181 PHE A CA 1
ATOM 1490 C C . PHE A 1 181 ? -5.772 11.986 20.087 1.00 86.12 181 PHE A C 1
ATOM 1492 O O . PHE A 1 181 ? -6.472 12.971 20.310 1.00 86.12 181 PHE A O 1
ATOM 1499 N N . LYS A 1 182 ? -4.978 11.463 21.031 1.00 87.69 182 LYS A N 1
ATOM 1500 C CA . LYS A 1 182 ? -4.797 12.046 22.373 1.00 87.69 182 LYS A CA 1
ATOM 1501 C C . LYS A 1 182 ? -3.823 13.230 22.405 1.00 87.69 182 LYS A C 1
ATOM 1503 O O . LYS A 1 182 ? -3.674 13.865 23.445 1.00 87.69 182 LYS A O 1
ATOM 1508 N N . GLY A 1 183 ? -3.150 13.528 21.292 1.00 83.75 183 GLY A N 1
ATOM 1509 C CA . GLY A 1 183 ? -2.097 14.544 21.231 1.00 83.75 183 GLY A CA 1
ATOM 1510 C C . GLY A 1 183 ? -0.803 14.126 21.939 1.00 83.75 183 GLY A C 1
ATOM 1511 O O . GLY A 1 183 ? 0.004 14.982 22.296 1.00 83.75 183 GLY A O 1
ATOM 1512 N N . GLU A 1 184 ? -0.596 12.825 22.162 1.00 74.62 184 GLU A N 1
ATOM 1513 C CA . GLU A 1 184 ? 0.452 12.303 23.045 1.00 74.62 184 GLU A CA 1
ATOM 1514 C C . GLU A 1 184 ? 1.796 12.028 22.344 1.00 74.62 184 GLU A C 1
ATOM 1516 O O . GLU A 1 184 ? 2.783 11.811 23.049 1.00 74.62 184 GLU A O 1
ATOM 1521 N N . LYS A 1 185 ? 1.920 12.072 21.000 1.00 65.62 185 LYS A N 1
ATOM 1522 C CA . LYS A 1 185 ? 3.227 11.830 20.339 1.00 65.62 185 LYS A CA 1
ATOM 1523 C C . LYS A 1 185 ? 3.534 12.497 18.996 1.00 65.62 185 LYS A C 1
ATOM 1525 O O . LYS A 1 185 ? 2.701 12.628 18.107 1.00 65.62 185 LYS A O 1
ATOM 1530 N N . ASN A 1 186 ? 4.854 12.717 18.872 1.00 57.28 186 ASN A N 1
ATOM 1531 C CA . ASN A 1 186 ? 5.698 12.983 17.705 1.00 57.28 186 ASN A CA 1
ATOM 1532 C C . ASN A 1 186 ? 6.524 11.728 17.351 1.00 57.28 186 ASN A C 1
ATOM 1534 O O . ASN A 1 186 ? 7.655 11.587 17.814 1.00 57.28 186 ASN A O 1
ATOM 1538 N N . ASN A 1 187 ? 6.006 10.825 16.521 1.00 57.09 187 ASN A N 1
ATOM 1539 C CA . ASN A 1 187 ? 6.852 9.831 15.858 1.00 57.09 187 ASN A CA 1
ATOM 1540 C C . ASN A 1 187 ? 6.869 10.105 14.353 1.00 57.09 187 ASN A C 1
ATOM 1542 O O . ASN A 1 187 ? 5.886 10.534 13.752 1.00 57.09 187 ASN A O 1
ATOM 1546 N N . ASN A 1 188 ? 8.018 9.887 13.717 1.00 66.44 188 ASN A N 1
ATOM 1547 C CA . ASN A 1 188 ? 8.133 10.084 12.282 1.00 66.44 188 ASN A CA 1
ATOM 1548 C C . ASN A 1 188 ? 7.761 8.799 11.540 1.00 66.44 188 ASN A C 1
ATOM 1550 O O . ASN A 1 188 ? 8.628 7.997 11.213 1.00 66.44 188 ASN A O 1
ATOM 1554 N N . LEU A 1 189 ? 6.470 8.630 11.225 1.00 77.62 189 LEU A N 1
ATOM 1555 C CA . LEU A 1 189 ? 6.062 7.749 10.126 1.00 77.62 189 LEU A CA 1
ATOM 1556 C C . LEU A 1 189 ? 6.758 8.219 8.845 1.00 77.62 189 LEU A C 1
ATOM 1558 O O . LEU A 1 189 ? 6.591 9.372 8.435 1.00 77.62 189 LEU A O 1
ATOM 1562 N N . ASN A 1 190 ? 7.574 7.341 8.271 1.00 80.19 190 ASN A N 1
ATOM 1563 C CA . ASN A 1 190 ? 8.259 7.556 7.006 1.00 80.19 190 ASN A CA 1
ATOM 1564 C C . ASN A 1 190 ? 8.045 6.306 6.140 1.00 80.19 190 ASN A C 1
ATOM 1566 O O . ASN A 1 190 ? 8.736 5.302 6.353 1.00 80.19 190 ASN A O 1
ATOM 1570 N N . PRO A 1 191 ? 7.033 6.300 5.255 1.00 83.19 191 PRO A N 1
ATOM 1571 C CA . PRO A 1 191 ? 6.776 5.153 4.403 1.00 83.19 191 PRO A CA 1
ATOM 1572 C C . PRO A 1 191 ? 7.968 4.924 3.464 1.00 83.19 191 PRO A C 1
ATOM 1574 O O . PRO A 1 191 ? 8.575 5.858 2.949 1.00 83.19 191 PRO A O 1
ATOM 1577 N N . GLN A 1 192 ? 8.321 3.659 3.252 1.00 87.56 192 GLN A N 1
ATOM 1578 C CA . GLN A 1 192 ? 9.340 3.251 2.289 1.00 87.56 192 GLN A CA 1
ATOM 1579 C C . GLN A 1 192 ? 8.794 2.091 1.477 1.00 87.56 192 GLN A C 1
ATOM 1581 O O . GLN A 1 192 ? 8.158 1.197 2.037 1.00 87.56 192 GLN A O 1
ATOM 1586 N N . LEU A 1 193 ? 9.091 2.070 0.177 1.00 89.88 193 LEU A N 1
ATOM 1587 C CA . LEU A 1 193 ? 8.583 1.029 -0.714 1.00 89.88 193 LEU A CA 1
ATOM 1588 C C . LEU A 1 193 ? 9.005 -0.381 -0.267 1.00 89.88 193 LEU A C 1
ATOM 1590 O O . LEU A 1 193 ? 8.235 -1.332 -0.365 1.00 89.88 193 LEU A O 1
ATOM 1594 N N . SER A 1 194 ? 10.199 -0.496 0.320 1.00 91.00 194 SER A N 1
ATOM 1595 C CA . SER A 1 194 ? 10.752 -1.747 0.846 1.00 91.00 194 SER A CA 1
ATOM 1596 C C . SER A 1 194 ? 9.915 -2.402 1.954 1.00 91.00 194 SER A C 1
ATOM 1598 O O . SER A 1 194 ? 10.067 -3.604 2.174 1.00 91.00 194 SER A O 1
ATOM 1600 N N . HIS A 1 195 ? 9.043 -1.652 2.642 1.00 91.31 195 HIS A N 1
ATOM 1601 C CA . HIS A 1 195 ? 8.138 -2.192 3.662 1.00 91.31 195 HIS A CA 1
ATOM 1602 C C . HIS A 1 195 ? 7.024 -3.060 3.067 1.00 91.31 195 HIS A C 1
ATOM 1604 O O . HIS A 1 195 ? 6.476 -3.906 3.767 1.00 91.31 195 HIS A O 1
ATOM 1610 N N . PHE A 1 196 ? 6.714 -2.885 1.781 1.00 95.00 196 PHE A N 1
ATOM 1611 C CA . PHE A 1 196 ? 5.630 -3.589 1.091 1.00 95.00 196 PHE A CA 1
ATOM 1612 C C . PHE A 1 196 ? 6.133 -4.764 0.247 1.00 95.00 196 PHE A C 1
ATOM 1614 O O . PHE A 1 196 ? 5.418 -5.240 -0.628 1.00 95.00 196 PHE A O 1
ATOM 1621 N N . ILE A 1 197 ? 7.362 -5.233 0.495 1.00 95.12 197 ILE A N 1
ATOM 1622 C CA . ILE A 1 197 ? 7.984 -6.352 -0.219 1.00 95.12 197 ILE A CA 1
ATOM 1623 C C . ILE A 1 197 ? 8.230 -7.497 0.761 1.00 95.12 197 ILE A C 1
ATOM 1625 O O . ILE A 1 197 ? 8.993 -7.365 1.725 1.00 95.12 197 ILE A O 1
ATOM 1629 N N . ASN A 1 198 ? 7.668 -8.669 0.474 1.00 93.06 198 ASN A N 1
ATOM 1630 C CA . ASN A 1 198 ? 8.017 -9.896 1.172 1.00 93.06 198 ASN A CA 1
ATOM 1631 C C . ASN A 1 198 ? 9.374 -10.407 0.670 1.00 93.06 198 ASN A C 1
ATOM 1633 O O . ASN A 1 198 ? 9.473 -11.247 -0.229 1.00 93.06 198 ASN A O 1
ATOM 1637 N N . LYS A 1 199 ? 10.445 -9.911 1.301 1.00 91.94 199 LYS A N 1
ATOM 1638 C CA . LYS A 1 199 ? 11.835 -10.205 0.919 1.00 91.94 199 LYS A CA 1
ATOM 1639 C C . LYS A 1 199 ? 12.151 -11.699 0.854 1.00 91.94 199 LYS A C 1
ATOM 1641 O O . LYS A 1 199 ? 13.003 -12.108 0.070 1.00 91.94 199 LYS A O 1
ATOM 1646 N N . LYS A 1 200 ? 11.507 -12.516 1.694 1.00 90.44 200 LYS A N 1
ATOM 1647 C CA . LYS A 1 200 ? 11.732 -13.966 1.724 1.00 90.44 200 LYS A CA 1
ATOM 1648 C C . LYS A 1 200 ? 11.134 -14.637 0.488 1.00 90.44 200 LYS A C 1
ATOM 1650 O O . LYS A 1 200 ? 11.799 -15.485 -0.104 1.00 90.44 200 LYS A O 1
ATOM 1655 N N . SER A 1 201 ? 9.918 -14.255 0.109 1.00 87.38 201 SER A N 1
ATOM 1656 C CA . SER A 1 201 ? 9.224 -14.807 -1.057 1.00 87.38 201 SER A CA 1
ATOM 1657 C C . SER A 1 201 ? 9.918 -14.406 -2.358 1.00 87.38 201 SER A C 1
ATOM 1659 O O . SER A 1 201 ? 10.279 -15.283 -3.139 1.00 87.38 201 SER A O 1
ATOM 1661 N N . VAL A 1 202 ? 10.223 -13.117 -2.553 1.00 88.81 202 VAL A N 1
ATOM 1662 C CA . VAL A 1 202 ? 10.815 -12.641 -3.820 1.00 88.81 202 VAL A CA 1
ATOM 1663 C C . VAL A 1 202 ? 12.241 -13.149 -4.062 1.00 88.81 202 VAL A C 1
ATOM 1665 O O . VAL A 1 202 ? 12.639 -13.335 -5.205 1.00 88.81 202 VAL A O 1
ATOM 1668 N N . LYS A 1 203 ? 13.016 -13.451 -3.008 1.00 86.62 203 LYS A N 1
ATOM 1669 C CA . LYS A 1 203 ? 14.338 -14.098 -3.150 1.00 86.62 203 LYS A CA 1
ATOM 1670 C C . LYS A 1 203 ? 14.252 -15.537 -3.663 1.00 86.62 203 LYS A C 1
ATOM 1672 O O . LYS A 1 203 ? 15.236 -16.053 -4.176 1.00 86.62 203 LYS A O 1
ATOM 1677 N N . ASN A 1 204 ? 13.096 -16.177 -3.501 1.00 84.19 204 ASN A N 1
ATOM 1678 C CA . ASN A 1 204 ? 12.839 -17.557 -3.904 1.00 84.19 204 ASN A CA 1
ATOM 1679 C C . ASN A 1 204 ? 11.760 -17.620 -4.999 1.00 84.19 204 ASN A C 1
ATOM 1681 O O . ASN A 1 204 ? 10.971 -18.568 -5.029 1.00 84.19 204 ASN A O 1
ATOM 1685 N N . LEU A 1 205 ? 11.691 -16.594 -5.859 1.00 80.81 205 LEU A N 1
ATOM 1686 C CA . LEU A 1 205 ? 10.686 -16.482 -6.914 1.00 80.81 205 LEU A CA 1
ATOM 1687 C C . LEU A 1 205 ? 10.739 -17.719 -7.824 1.00 80.81 205 LEU A C 1
ATOM 1689 O O . LEU A 1 205 ? 11.768 -18.011 -8.431 1.00 80.81 205 LEU A O 1
ATOM 1693 N N . LYS A 1 206 ? 9.632 -18.465 -7.902 1.00 72.88 206 LYS A N 1
ATOM 1694 C CA . LYS A 1 206 ? 9.551 -19.699 -8.707 1.00 72.88 206 LYS A CA 1
ATOM 1695 C C . LYS A 1 206 ? 9.069 -19.458 -10.137 1.00 72.88 206 LYS A C 1
ATOM 1697 O O . LYS A 1 206 ? 9.361 -20.265 -11.011 1.00 72.88 206 LYS A O 1
ATOM 1702 N N . SER A 1 207 ? 8.304 -18.390 -10.353 1.00 78.25 207 SER A N 1
ATOM 1703 C CA . SER A 1 207 ? 7.740 -18.001 -11.648 1.00 78.25 207 SER A CA 1
ATOM 1704 C C . SER A 1 207 ? 7.823 -16.484 -11.817 1.00 78.25 207 SER A C 1
ATOM 1706 O O . SER A 1 207 ? 7.732 -15.743 -10.841 1.00 78.25 207 SER A O 1
ATOM 1708 N N . MET A 1 208 ? 7.971 -16.053 -13.070 1.00 77.31 208 MET A N 1
ATOM 1709 C CA . MET A 1 208 ? 7.949 -14.660 -13.518 1.00 77.31 208 MET A CA 1
ATOM 1710 C C . MET A 1 208 ? 6.567 -14.247 -14.069 1.00 77.31 208 MET A C 1
ATOM 1712 O O . MET A 1 208 ? 6.469 -13.358 -14.910 1.00 77.31 208 MET A O 1
ATOM 1716 N N . ASP A 1 209 ? 5.487 -14.897 -13.632 1.00 82.19 209 ASP A N 1
ATOM 1717 C CA . ASP A 1 209 ? 4.128 -14.540 -14.069 1.00 82.19 209 ASP A CA 1
ATOM 1718 C C . ASP A 1 209 ? 3.490 -13.450 -13.194 1.00 82.19 209 ASP A C 1
ATOM 1720 O O . ASP A 1 209 ? 2.732 -12.620 -13.695 1.00 82.19 209 ASP A O 1
ATOM 1724 N N . ASP A 1 210 ? 3.807 -13.421 -11.894 1.00 89.50 210 ASP A N 1
ATOM 1725 C CA . ASP A 1 210 ? 3.294 -12.406 -10.969 1.00 89.50 210 ASP A CA 1
ATOM 1726 C C . ASP A 1 210 ? 4.138 -11.125 -11.064 1.00 89.50 210 ASP A C 1
ATOM 1728 O O . ASP A 1 210 ? 5.308 -11.100 -10.677 1.00 89.50 210 ASP A O 1
ATOM 1732 N N . MET A 1 211 ? 3.544 -10.046 -11.578 1.00 91.50 211 MET A N 1
ATOM 1733 C CA . MET A 1 211 ? 4.186 -8.729 -11.697 1.00 91.50 211 MET A CA 1
ATOM 1734 C C . MET A 1 211 ? 4.078 -7.873 -10.424 1.00 91.50 211 MET A C 1
ATOM 1736 O O . MET A 1 211 ? 4.499 -6.719 -10.429 1.00 91.50 211 MET A O 1
ATOM 1740 N N . GLY A 1 212 ? 3.519 -8.405 -9.337 1.00 94.31 212 GLY A N 1
ATOM 1741 C CA . GLY A 1 212 ? 3.289 -7.670 -8.100 1.00 94.31 212 GLY A CA 1
ATOM 1742 C C . GLY A 1 212 ? 4.554 -7.191 -7.381 1.00 94.31 212 GLY A C 1
ATOM 1743 O O . GLY A 1 212 ? 5.654 -7.727 -7.535 1.00 94.31 212 GLY A O 1
ATOM 1744 N N . LEU A 1 213 ? 4.371 -6.186 -6.527 1.00 96.69 213 LEU A N 1
ATOM 1745 C CA . LEU A 1 213 ? 5.393 -5.658 -5.623 1.00 96.69 213 LEU A CA 1
ATOM 1746 C C . LEU A 1 213 ? 5.642 -6.584 -4.423 1.00 96.69 213 LEU A C 1
ATOM 1748 O O . LEU A 1 213 ? 6.785 -6.760 -4.013 1.00 96.69 213 LEU A O 1
ATOM 1752 N N . TYR A 1 214 ? 4.588 -7.173 -3.851 1.00 95.94 214 TYR A N 1
ATOM 1753 C CA . TYR A 1 214 ? 4.697 -7.883 -2.571 1.00 95.94 214 TYR A CA 1
ATOM 1754 C C . TYR A 1 214 ? 5.486 -9.189 -2.688 1.00 95.94 214 TYR A C 1
ATOM 1756 O O . TYR A 1 214 ? 6.414 -9.425 -1.917 1.00 95.94 214 TYR A O 1
ATOM 1764 N N . GLU A 1 215 ? 5.145 -10.020 -3.671 1.00 93.44 215 GLU A N 1
ATOM 1765 C CA . GLU A 1 215 ? 5.760 -11.338 -3.892 1.00 93.44 215 GLU A CA 1
ATOM 1766 C C . GLU A 1 215 ? 6.141 -11.596 -5.350 1.00 93.44 215 GLU A C 1
ATOM 1768 O O . GLU A 1 215 ? 6.611 -12.686 -5.663 1.00 93.44 215 GLU A O 1
ATOM 1773 N N . GLY A 1 216 ? 5.953 -10.610 -6.227 1.00 93.50 216 GLY A N 1
ATOM 1774 C CA . GLY A 1 216 ? 6.181 -10.742 -7.658 1.00 93.50 216 GLY A CA 1
ATOM 1775 C C . GLY A 1 216 ? 7.519 -10.177 -8.129 1.00 93.50 216 GLY A C 1
ATOM 1776 O O . GLY A 1 216 ? 8.410 -9.807 -7.355 1.00 93.50 216 GLY A O 1
ATOM 1777 N N . ILE A 1 217 ? 7.638 -10.098 -9.451 1.00 93.38 217 ILE A N 1
ATOM 1778 C CA . ILE A 1 217 ? 8.821 -9.629 -10.174 1.00 93.38 217 ILE A CA 1
ATOM 1779 C C . ILE A 1 217 ? 9.223 -8.221 -9.756 1.00 93.38 217 ILE A C 1
ATOM 1781 O O . ILE A 1 217 ? 10.410 -7.953 -9.607 1.00 93.38 217 ILE A O 1
ATOM 1785 N N . VAL A 1 218 ? 8.270 -7.308 -9.566 1.00 95.19 218 VAL A N 1
ATOM 1786 C CA . VAL A 1 218 ? 8.601 -5.926 -9.201 1.00 95.19 218 VAL A CA 1
ATOM 1787 C C . VAL A 1 218 ? 9.275 -5.872 -7.839 1.00 95.19 218 VAL A C 1
ATOM 1789 O O . VAL A 1 218 ? 10.271 -5.169 -7.679 1.00 95.19 218 VAL A O 1
ATOM 1792 N N . GLY A 1 219 ? 8.798 -6.665 -6.878 1.00 95.44 219 GLY A N 1
ATOM 1793 C CA . GLY A 1 219 ? 9.467 -6.813 -5.590 1.00 95.44 219 GLY A CA 1
ATOM 1794 C C . GLY A 1 219 ? 10.885 -7.366 -5.733 1.00 95.44 219 GLY A C 1
ATOM 1795 O O . GLY A 1 219 ? 11.813 -6.852 -5.108 1.00 95.44 219 GLY A O 1
ATOM 1796 N N . TYR A 1 220 ? 11.074 -8.372 -6.594 1.00 93.62 220 TYR A N 1
ATOM 1797 C CA . TYR A 1 220 ? 12.394 -8.928 -6.907 1.00 93.62 220 TYR A CA 1
ATOM 1798 C C . TYR A 1 220 ? 13.342 -7.883 -7.519 1.00 93.62 220 TYR A C 1
ATOM 1800 O O . TYR A 1 220 ? 14.454 -7.705 -7.017 1.00 93.62 220 TYR A O 1
ATOM 1808 N N . LEU A 1 221 ? 12.902 -7.160 -8.555 1.00 93.62 221 LEU A N 1
ATOM 1809 C CA . LEU A 1 221 ? 13.699 -6.123 -9.216 1.00 93.62 221 LEU A CA 1
ATOM 1810 C C . LEU A 1 221 ? 14.036 -4.989 -8.246 1.00 93.62 221 LEU A C 1
ATOM 1812 O O . LEU A 1 221 ? 15.173 -4.523 -8.217 1.00 93.62 221 LEU A O 1
ATOM 1816 N N . TYR A 1 222 ? 13.080 -4.576 -7.408 1.00 94.31 222 TYR A N 1
ATOM 1817 C CA . TYR A 1 222 ? 13.338 -3.553 -6.404 1.00 94.31 222 TYR A CA 1
ATOM 1818 C C . TYR A 1 222 ? 14.426 -3.994 -5.417 1.00 94.31 222 TYR A C 1
ATOM 1820 O O . TYR A 1 222 ? 15.315 -3.207 -5.101 1.00 94.31 222 TYR A O 1
ATOM 1828 N N . LEU A 1 223 ? 14.406 -5.253 -4.954 1.00 92.56 223 LEU A N 1
ATOM 1829 C CA . LEU A 1 223 ? 15.508 -5.759 -4.134 1.00 92.56 223 LEU A CA 1
ATOM 1830 C C . LEU A 1 223 ? 16.832 -5.707 -4.897 1.00 92.56 223 LEU A C 1
ATOM 1832 O O . LEU A 1 223 ? 17.779 -5.131 -4.388 1.00 92.56 223 LEU A O 1
ATOM 1836 N N . LYS A 1 224 ? 16.886 -6.250 -6.118 1.00 90.88 224 LYS A N 1
ATOM 1837 C CA . LYS A 1 224 ? 18.126 -6.335 -6.908 1.00 90.88 224 LYS A CA 1
ATOM 1838 C C . LYS A 1 224 ? 18.796 -4.972 -7.120 1.00 90.88 224 LYS A C 1
ATOM 1840 O O . LYS A 1 224 ? 20.020 -4.893 -7.112 1.00 90.88 224 LYS A O 1
ATOM 1845 N N . TYR A 1 225 ? 18.007 -3.918 -7.327 1.00 90.81 225 TYR A N 1
ATOM 1846 C CA . TYR A 1 225 ? 18.524 -2.606 -7.717 1.00 90.81 225 TYR A CA 1
ATOM 1847 C C . TYR A 1 225 ? 18.687 -1.601 -6.575 1.00 90.81 225 TYR A C 1
ATOM 1849 O O . TYR A 1 225 ? 19.461 -0.656 -6.725 1.00 90.81 225 TYR A O 1
ATOM 1857 N N . PHE A 1 226 ? 17.985 -1.778 -5.452 1.00 90.50 226 PHE A N 1
ATOM 1858 C CA . PHE A 1 226 ? 17.932 -0.766 -4.390 1.00 90.50 226 PHE A CA 1
ATOM 1859 C C . PHE A 1 226 ? 18.312 -1.279 -2.993 1.00 90.50 226 PHE A C 1
ATOM 1861 O O . PHE A 1 226 ? 18.391 -0.455 -2.078 1.00 90.50 226 PHE A O 1
ATOM 1868 N N . LEU A 1 227 ? 18.526 -2.590 -2.794 1.00 86.19 227 LEU A N 1
ATOM 1869 C CA . LEU A 1 227 ? 18.827 -3.192 -1.483 1.00 86.19 227 LEU A CA 1
ATOM 1870 C C . LEU A 1 227 ? 19.919 -4.267 -1.531 1.00 86.19 227 LEU A C 1
ATOM 1872 O O . LEU A 1 227 ? 20.822 -4.176 -0.672 1.00 86.19 227 LEU A O 1
#

pLDDT: mean 90.94, std 9.21, range [45.41, 98.19]

Organism: NCBI:txid1339310